Protein AF-A0A4Z0Z393-F1 (afdb_monomer)

Foldseek 3Di:
DDDDDDDDDDDDDPPQLAFKALFWKAADPDIDAGCAQWFTFQARFFDLDLLDLCLFAHDPVTHTDAHPHAAEHEAQGKMWRAMASGSPGWLLGGHHLQQFFKKWKWKFDDPFLRPPSRFFKRIATADMFGAALNHGNVNVCNVRSNTDITTHHQQADWFKMKMKIKRWGCSQLCDQSGIGIHIHIGIYTYPNHNVNDDDDMDGRSPQDDSPDCRRNDDPVPDHSPDDHDDTGDDHDDDPPPPPPDPPPDPDDDDDDDDDDDDDDDDDDDDDDDDDDDDYDYDDDDDDD

Structure (mmCIF, N/CA/C/O backbone):
data_AF-A0A4Z0Z393-F1
#
_entry.id   AF-A0A4Z0Z393-F1
#
loop_
_atom_site.group_PDB
_atom_site.id
_atom_site.type_symbol
_atom_site.label_atom_id
_atom_site.label_alt_id
_atom_site.label_comp_id
_atom_site.label_asym_id
_atom_site.label_entity_id
_atom_site.label_seq_id
_atom_site.pdbx_PDB_ins_code
_atom_site.Cartn_x
_atom_site.Cartn_y
_atom_site.Cartn_z
_atom_site.occupancy
_atom_site.B_iso_or_equiv
_atom_site.auth_seq_id
_atom_site.auth_comp_id
_atom_site.auth_asym_id
_atom_site.auth_atom_id
_atom_site.pdbx_PDB_model_num
ATOM 1 N N . MET A 1 1 ? 64.572 19.413 -10.192 1.00 38.94 1 MET A N 1
ATOM 2 C CA . MET A 1 1 ? 63.562 18.579 -10.883 1.00 38.94 1 MET A CA 1
ATOM 3 C C . MET A 1 1 ? 62.550 18.122 -9.834 1.00 38.94 1 MET A C 1
ATOM 5 O O . MET A 1 1 ? 62.920 17.360 -8.962 1.00 38.94 1 MET A O 1
ATOM 9 N N . LYS A 1 2 ? 61.474 18.901 -9.653 1.00 38.56 2 LYS A N 1
ATOM 10 C CA . LYS A 1 2 ? 60.059 18.522 -9.877 1.00 38.56 2 LYS A CA 1
ATOM 11 C C . LYS A 1 2 ? 59.598 17.312 -9.043 1.00 38.56 2 LYS A C 1
ATOM 13 O O . LYS A 1 2 ? 59.673 16.180 -9.502 1.00 38.56 2 LYS A O 1
ATOM 18 N N . TYR A 1 3 ? 59.091 17.589 -7.840 1.00 47.31 3 TYR A N 1
ATOM 19 C CA . TYR A 1 3 ? 58.325 16.638 -7.034 1.00 47.31 3 TYR A CA 1
ATOM 20 C C . TYR A 1 3 ? 56.901 16.570 -7.593 1.00 47.31 3 TYR A C 1
ATOM 22 O O . TYR A 1 3 ? 56.211 17.586 -7.652 1.00 47.31 3 TYR A O 1
ATOM 30 N N . SER A 1 4 ? 56.494 15.392 -8.064 1.00 48.88 4 SER A N 1
ATOM 31 C CA . SER A 1 4 ? 55.142 15.152 -8.570 1.00 48.88 4 SER A CA 1
ATOM 32 C C . SER A 1 4 ? 54.183 14.977 -7.397 1.00 48.88 4 SER A C 1
ATOM 34 O O . SER A 1 4 ? 54.349 14.067 -6.588 1.00 48.88 4 SER A O 1
ATOM 36 N N . SER A 1 5 ? 53.188 15.855 -7.302 1.00 53.75 5 SER A N 1
ATOM 37 C CA . SER A 1 5 ? 52.076 15.733 -6.362 1.00 53.75 5 SER A CA 1
ATOM 38 C C . SER A 1 5 ? 51.159 14.590 -6.798 1.00 53.75 5 SER A C 1
ATOM 40 O O . SER A 1 5 ? 50.618 14.608 -7.902 1.00 53.75 5 SER A O 1
ATOM 42 N N . VAL A 1 6 ? 50.983 13.593 -5.932 1.00 53.81 6 VAL A N 1
ATOM 43 C CA . VAL A 1 6 ? 49.986 12.533 -6.116 1.00 53.81 6 VAL A CA 1
ATOM 44 C C . VAL A 1 6 ? 48.619 13.115 -5.756 1.00 53.81 6 VAL A C 1
ATOM 46 O O . VAL A 1 6 ? 48.382 13.484 -4.609 1.00 53.81 6 VAL A O 1
ATOM 49 N N . VAL A 1 7 ? 47.734 13.237 -6.744 1.00 53.41 7 VAL A N 1
ATOM 50 C CA . VAL A 1 7 ? 46.329 13.610 -6.540 1.00 53.41 7 VAL A CA 1
ATOM 51 C C . VAL A 1 7 ? 45.549 12.335 -6.226 1.00 53.41 7 VAL A C 1
ATOM 53 O O . VAL A 1 7 ? 45.369 11.484 -7.094 1.00 53.41 7 VAL A O 1
ATOM 56 N N . SER A 1 8 ? 45.094 12.192 -4.982 1.00 52.66 8 SER A N 1
ATOM 57 C CA . SER A 1 8 ? 44.169 11.129 -4.581 1.00 52.66 8 SER A CA 1
ATOM 58 C C . SER A 1 8 ? 42.761 11.465 -5.075 1.00 52.66 8 SER A C 1
ATOM 60 O O . SER A 1 8 ? 42.138 12.407 -4.589 1.00 52.66 8 SER A O 1
ATOM 62 N N . VAL A 1 9 ? 42.251 10.701 -6.041 1.00 53.53 9 VAL A N 1
ATOM 63 C CA . VAL A 1 9 ? 40.850 10.773 -6.475 1.00 53.53 9 VAL A CA 1
ATOM 64 C C . VAL A 1 9 ? 40.003 10.004 -5.461 1.00 53.53 9 VAL A C 1
ATOM 66 O O . VAL A 1 9 ? 40.080 8.781 -5.383 1.00 53.53 9 VAL A O 1
ATOM 69 N N . ALA A 1 10 ? 39.212 10.715 -4.659 1.00 55.44 10 ALA A N 1
ATOM 70 C CA . ALA A 1 10 ? 38.201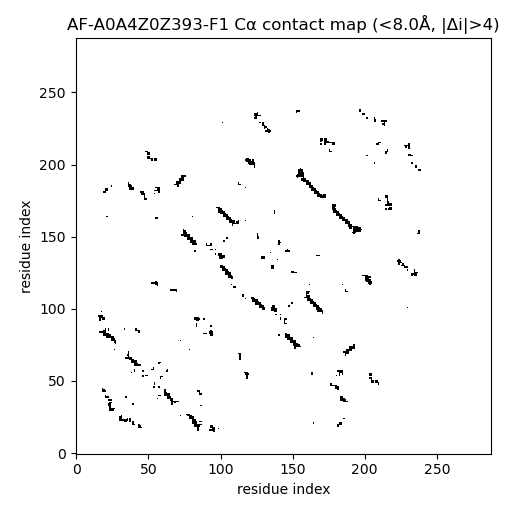 10.097 -3.811 1.00 55.44 10 ALA A CA 1
ATOM 71 C C . ALA A 1 10 ? 37.020 9.648 -4.688 1.00 55.44 10 ALA A C 1
ATOM 73 O O . ALA A 1 10 ? 36.346 10.478 -5.297 1.00 55.44 10 ALA A O 1
ATOM 74 N N . ALA A 1 11 ? 36.775 8.340 -4.770 1.00 55.62 11 ALA A N 1
ATOM 75 C CA . ALA A 1 11 ? 35.567 7.807 -5.387 1.00 55.62 11 ALA A CA 1
ATOM 76 C C . ALA A 1 11 ? 34.372 8.102 -4.466 1.00 55.62 11 ALA A C 1
ATOM 78 O O . ALA A 1 11 ? 34.272 7.549 -3.371 1.00 55.62 11 ALA A O 1
ATOM 79 N N . ALA A 1 12 ? 33.479 8.994 -4.892 1.00 51.94 12 ALA A N 1
ATOM 80 C CA . ALA A 1 12 ? 32.206 9.205 -4.219 1.00 51.94 12 ALA A CA 1
ATOM 81 C C . ALA A 1 12 ? 31.320 7.974 -4.460 1.00 51.94 12 ALA A C 1
ATOM 83 O O . ALA A 1 12 ? 30.871 7.735 -5.579 1.00 51.94 12 ALA A O 1
ATOM 84 N N . ILE A 1 13 ? 31.091 7.176 -3.417 1.00 49.28 13 ILE A N 1
ATOM 85 C CA . ILE A 1 13 ? 30.109 6.091 -3.447 1.00 49.28 13 ILE A CA 1
ATOM 86 C C . ILE A 1 13 ? 28.731 6.756 -3.412 1.00 49.28 13 ILE A C 1
ATOM 88 O O . ILE A 1 13 ? 28.281 7.217 -2.365 1.00 49.28 13 ILE A O 1
ATOM 92 N N . SER A 1 14 ? 28.077 6.867 -4.565 1.00 49.75 14 SER A N 1
ATOM 93 C CA . SER A 1 14 ? 26.671 7.255 -4.624 1.00 49.75 14 SER A CA 1
ATOM 94 C C . SER A 1 14 ? 25.840 6.102 -4.063 1.00 49.75 14 SER A C 1
ATOM 96 O O . SER A 1 14 ? 25.803 5.027 -4.655 1.00 49.75 14 SER A O 1
ATOM 98 N N . ALA A 1 15 ? 25.194 6.304 -2.914 1.00 53.38 15 ALA A N 1
ATOM 99 C CA . ALA A 1 15 ? 24.152 5.398 -2.450 1.00 53.38 15 ALA A CA 1
ATOM 100 C C . ALA A 1 15 ? 22.966 5.530 -3.417 1.00 53.38 15 ALA A C 1
ATOM 102 O O . ALA A 1 15 ? 22.248 6.529 -3.397 1.00 53.38 15 ALA A O 1
ATOM 103 N N . THR A 1 16 ? 22.818 4.583 -4.342 1.00 57.34 16 THR A N 1
ATOM 104 C CA . THR A 1 16 ? 21.660 4.535 -5.237 1.00 57.34 16 THR A CA 1
ATOM 105 C C . THR A 1 16 ? 20.463 4.025 -4.447 1.00 57.34 16 THR A C 1
ATOM 107 O O . THR A 1 16 ? 20.441 2.868 -4.027 1.00 57.34 16 THR A O 1
ATOM 110 N N . SER A 1 17 ? 19.490 4.907 -4.252 1.00 66.38 17 SER A N 1
ATOM 111 C CA . SER A 1 17 ? 18.210 4.649 -3.602 1.00 66.38 17 SER A CA 1
ATOM 112 C C . SER A 1 17 ? 17.326 3.762 -4.467 1.00 66.38 17 SER A C 1
ATOM 114 O O . SER A 1 17 ? 16.462 4.256 -5.172 1.00 66.38 17 SER A O 1
ATOM 116 N N . ALA A 1 18 ? 17.606 2.461 -4.514 1.00 81.62 18 ALA A N 1
ATOM 117 C CA . ALA A 1 18 ? 16.913 1.558 -5.430 1.00 81.62 18 ALA A CA 1
ATOM 118 C C . ALA A 1 18 ? 15.481 1.234 -4.965 1.00 81.62 18 ALA A C 1
ATOM 120 O O . ALA A 1 18 ? 14.543 1.327 -5.749 1.00 81.62 18 ALA A O 1
ATOM 121 N N . HIS A 1 19 ? 15.314 0.909 -3.684 1.00 96.31 19 HIS A N 1
ATOM 122 C CA . HIS A 1 19 ? 14.124 0.250 -3.145 1.00 96.31 19 HIS A CA 1
ATOM 123 C C . HIS A 1 19 ? 13.381 1.142 -2.133 1.00 96.31 19 HIS A C 1
ATOM 125 O O . HIS A 1 19 ? 13.765 2.295 -1.947 1.00 96.31 19 HIS A O 1
ATOM 131 N N . THR A 1 20 ? 12.285 0.672 -1.525 1.00 98.75 20 THR A N 1
ATOM 132 C CA . THR A 1 20 ? 11.381 1.538 -0.745 1.00 98.75 20 THR A CA 1
ATOM 133 C C . THR A 1 20 ? 10.644 0.812 0.383 1.00 98.75 20 THR A C 1
ATOM 135 O O . THR A 1 20 ? 10.439 -0.398 0.332 1.00 98.75 20 THR A O 1
ATOM 138 N N . ILE A 1 21 ? 10.193 1.581 1.376 1.00 98.94 21 ILE A N 1
ATOM 139 C CA . ILE A 1 21 ? 9.380 1.168 2.523 1.00 98.94 21 ILE A CA 1
ATOM 140 C C . ILE A 1 21 ? 8.282 2.215 2.755 1.00 98.94 21 ILE A C 1
ATOM 142 O O . ILE A 1 21 ? 8.558 3.420 2.823 1.00 98.94 21 ILE A O 1
ATOM 146 N N . PHE A 1 22 ? 7.039 1.781 2.966 1.00 98.88 22 PHE A N 1
ATOM 147 C CA . PHE A 1 22 ? 5.990 2.620 3.549 1.00 98.88 22 PHE A CA 1
ATOM 148 C C . PHE A 1 22 ? 6.259 2.770 5.055 1.00 98.88 22 PHE A C 1
ATOM 150 O O . PHE A 1 22 ? 5.945 1.905 5.870 1.00 98.88 22 PHE A O 1
ATOM 157 N N . ALA A 1 23 ? 6.888 3.887 5.427 1.00 98.69 23 ALA A N 1
ATOM 158 C CA . ALA A 1 23 ? 7.511 4.065 6.739 1.00 98.69 23 ALA A CA 1
ATOM 159 C C . ALA A 1 23 ? 6.646 4.834 7.753 1.00 98.69 23 ALA A C 1
ATOM 161 O O . ALA A 1 23 ? 6.807 4.657 8.964 1.00 98.69 23 ALA A O 1
ATOM 162 N N . GLN A 1 24 ? 5.759 5.719 7.284 1.00 98.88 24 GLN A N 1
ATOM 163 C CA . GLN A 1 24 ? 4.937 6.597 8.131 1.00 98.88 24 GLN A CA 1
ATOM 164 C C . GLN A 1 24 ? 3.547 6.802 7.535 1.00 98.88 24 GLN A C 1
ATOM 166 O O . GLN A 1 24 ? 3.418 6.938 6.324 1.00 98.88 24 GLN A O 1
ATOM 171 N N . LEU A 1 25 ? 2.516 6.918 8.376 1.00 98.88 25 LEU A N 1
ATOM 172 C CA . LEU A 1 25 ? 1.156 7.248 7.943 1.00 98.88 25 LEU A CA 1
ATOM 173 C C . LEU A 1 25 ? 0.778 8.646 8.438 1.00 98.88 25 LEU A C 1
ATOM 175 O O . LEU A 1 25 ? 0.741 8.909 9.644 1.00 98.88 25 LEU A O 1
ATOM 179 N N . GLY A 1 26 ? 0.482 9.538 7.499 1.00 98.69 26 GLY A N 1
ATOM 180 C CA . GLY A 1 26 ? -0.122 10.835 7.767 1.00 98.69 26 GLY A CA 1
ATOM 181 C C . GLY A 1 26 ? -1.637 10.738 7.881 1.00 98.69 26 GLY A C 1
ATOM 182 O O . GLY A 1 26 ? -2.288 10.136 7.027 1.00 98.69 26 GLY A O 1
ATOM 183 N N . VAL A 1 27 ? -2.201 11.356 8.915 1.00 97.69 27 VAL A N 1
ATOM 184 C CA . VAL A 1 27 ? -3.647 11.481 9.118 1.00 97.69 27 VAL A CA 1
ATOM 185 C C . VAL A 1 27 ? -3.967 12.944 9.395 1.00 97.69 27 VAL A C 1
ATOM 187 O O . VAL A 1 27 ? -3.433 13.546 10.328 1.00 97.69 27 VAL A O 1
ATOM 190 N N . ASN A 1 28 ? -4.853 13.524 8.583 1.00 90.19 28 ASN A N 1
ATOM 191 C CA . ASN A 1 28 ? -5.104 14.966 8.575 1.00 90.19 28 ASN A CA 1
ATOM 192 C C . ASN A 1 28 ? -3.781 15.736 8.363 1.00 90.19 28 ASN A C 1
ATOM 194 O O . ASN A 1 28 ? -3.013 15.403 7.463 1.00 90.19 28 ASN A O 1
ATOM 198 N N . SER A 1 29 ? -3.501 16.739 9.195 1.00 89.81 29 SER A N 1
ATOM 199 C CA . SER A 1 29 ? -2.275 17.546 9.132 1.00 89.81 29 SER A CA 1
ATOM 200 C C . SER A 1 29 ? -1.109 16.977 9.953 1.00 89.81 29 SER A C 1
ATOM 202 O O . SER A 1 29 ? -0.105 17.665 10.124 1.00 89.81 29 SER A O 1
ATOM 204 N N . VAL A 1 30 ? -1.233 15.761 10.502 1.00 95.38 30 VAL A N 1
ATOM 205 C CA . VAL A 1 30 ? -0.225 15.159 11.389 1.00 95.38 30 VAL A CA 1
ATOM 206 C C . VAL A 1 30 ? 0.362 13.906 10.749 1.00 95.38 30 VAL A C 1
ATOM 208 O O . VAL A 1 30 ? -0.359 12.970 10.408 1.00 95.38 30 VAL A O 1
ATOM 211 N N . THR A 1 31 ? 1.688 13.863 10.635 1.00 98.12 31 THR A N 1
ATOM 212 C CA . THR A 1 31 ? 2.428 12.659 10.239 1.00 98.12 31 THR A CA 1
ATOM 213 C C . THR A 1 31 ? 2.910 11.927 11.482 1.00 98.12 31 THR A C 1
ATOM 215 O O . THR A 1 31 ? 3.651 12.493 12.285 1.00 98.12 31 THR A O 1
ATOM 218 N N . ASN A 1 32 ? 2.497 10.668 11.648 1.00 98.56 32 ASN A N 1
ATOM 219 C CA . ASN A 1 32 ? 2.956 9.835 12.759 1.00 98.56 32 ASN A CA 1
ATOM 220 C C . ASN A 1 32 ? 4.463 9.528 12.642 1.00 98.56 32 ASN A C 1
ATOM 222 O O . ASN A 1 32 ? 4.986 9.526 11.524 1.00 98.56 32 ASN A O 1
ATOM 226 N N . PRO A 1 33 ? 5.175 9.246 13.753 1.00 98.62 33 PRO A N 1
ATOM 227 C CA . PRO A 1 33 ? 6.583 8.845 13.710 1.00 98.62 33 PRO A CA 1
ATOM 228 C C . PRO A 1 33 ? 6.831 7.599 12.846 1.00 98.62 33 PRO A C 1
ATOM 230 O O . PRO A 1 33 ? 5.917 6.808 12.607 1.00 98.62 33 PRO A O 1
ATOM 233 N N . VAL A 1 34 ? 8.078 7.402 12.408 1.00 98.81 34 VAL A N 1
ATOM 234 C CA . VAL A 1 34 ? 8.504 6.196 11.671 1.00 98.81 34 VAL A CA 1
ATOM 235 C C . VAL A 1 34 ? 8.101 4.932 12.430 1.00 98.81 34 VAL A C 1
ATOM 237 O O . VAL A 1 34 ? 8.292 4.845 13.644 1.00 98.81 34 VAL A O 1
ATOM 240 N N . SER A 1 35 ? 7.508 3.974 11.713 1.00 98.75 35 SER A N 1
ATOM 241 C CA . SER A 1 35 ? 7.030 2.680 12.232 1.00 98.75 35 SER A CA 1
ATOM 242 C C . SER A 1 35 ? 5.918 2.766 13.294 1.00 98.75 35 SER A C 1
ATOM 244 O O . SER A 1 35 ? 5.501 1.749 13.856 1.00 98.75 35 SER A O 1
ATOM 246 N N . HIS A 1 36 ? 5.389 3.959 13.584 1.00 98.75 36 HIS A N 1
ATOM 247 C CA . HIS A 1 36 ? 4.268 4.108 14.504 1.00 98.75 36 HIS A CA 1
ATOM 248 C C . HIS A 1 36 ? 3.005 3.534 13.861 1.00 98.75 36 HIS A C 1
ATOM 250 O O . HIS A 1 36 ? 2.505 4.086 12.889 1.00 98.75 36 HIS A O 1
ATOM 256 N N . GLY A 1 37 ? 2.499 2.421 14.395 1.00 98.62 37 GLY A N 1
ATOM 257 C CA . GLY A 1 37 ? 1.314 1.743 13.873 1.00 98.62 37 GLY A CA 1
ATOM 258 C C . GLY A 1 37 ? 1.517 1.090 12.506 1.00 98.62 37 GLY A C 1
ATOM 259 O O . GLY A 1 37 ? 0.527 0.753 11.871 1.00 98.62 37 GLY A O 1
ATOM 260 N N . ILE A 1 38 ? 2.758 0.906 12.041 1.00 98.88 38 ILE A N 1
ATOM 261 C CA . ILE A 1 38 ? 3.078 0.248 10.765 1.00 98.88 38 ILE A CA 1
ATOM 262 C C . ILE A 1 38 ? 4.070 -0.878 11.023 1.00 98.88 38 ILE A C 1
ATOM 264 O O . ILE A 1 38 ? 5.030 -0.708 11.774 1.00 98.88 38 ILE A O 1
ATOM 268 N N . ARG A 1 39 ? 3.841 -2.027 10.387 1.00 98.75 39 ARG A N 1
ATOM 269 C CA . ARG A 1 39 ? 4.716 -3.202 10.472 1.00 98.75 39 ARG A CA 1
ATOM 270 C C . ARG A 1 39 ? 5.821 -3.112 9.429 1.00 98.75 39 ARG A C 1
ATOM 272 O O . ARG A 1 39 ? 5.755 -3.756 8.388 1.00 98.75 39 ARG A O 1
ATOM 279 N N . THR A 1 40 ? 6.800 -2.259 9.690 1.00 98.75 40 THR A N 1
ATOM 280 C CA . THR A 1 40 ? 7.889 -1.984 8.752 1.00 98.75 40 THR A CA 1
ATOM 281 C C . THR A 1 40 ? 8.966 -3.073 8.785 1.00 98.75 40 THR A C 1
ATOM 283 O O . THR A 1 40 ? 9.295 -3.584 9.865 1.00 98.75 40 THR A O 1
ATOM 286 N N . PRO A 1 41 ? 9.551 -3.445 7.636 1.00 98.56 41 PRO A N 1
ATOM 287 C CA . PRO A 1 41 ? 10.794 -4.202 7.595 1.00 98.56 41 PRO A CA 1
ATOM 288 C C . PRO A 1 41 ? 11.999 -3.292 7.876 1.00 98.56 41 PRO A C 1
ATOM 290 O O . PRO A 1 41 ? 11.903 -2.066 7.815 1.00 98.56 41 PRO A O 1
ATOM 293 N N . THR A 1 42 ? 13.152 -3.887 8.183 1.00 95.69 42 THR A N 1
ATOM 294 C CA . THR A 1 42 ? 14.433 -3.153 8.246 1.00 95.69 42 THR A CA 1
ATOM 295 C C . THR A 1 42 ? 15.150 -3.105 6.900 1.00 95.69 42 THR A C 1
ATOM 297 O O . THR A 1 42 ? 15.889 -2.159 6.641 1.00 95.69 42 THR A O 1
ATOM 300 N N . TYR A 1 43 ? 14.939 -4.119 6.061 1.00 97.56 43 TYR A N 1
ATOM 301 C CA . TYR A 1 43 ? 15.437 -4.189 4.694 1.00 97.56 43 TYR A CA 1
ATOM 302 C C . TYR A 1 43 ? 14.322 -3.803 3.722 1.00 97.56 43 TYR A C 1
ATOM 304 O O . TYR A 1 43 ? 13.188 -4.253 3.871 1.00 97.56 43 TYR A O 1
ATOM 312 N N . ASP A 1 44 ? 14.655 -2.978 2.739 1.00 97.75 44 ASP A N 1
ATOM 313 C CA . ASP A 1 44 ? 13.741 -2.366 1.774 1.00 97.75 44 ASP A CA 1
ATOM 314 C C . ASP A 1 44 ? 13.507 -3.224 0.521 1.00 97.75 44 ASP A C 1
ATOM 316 O O . ASP A 1 44 ? 12.845 -2.784 -0.411 1.00 97.75 44 ASP A O 1
ATOM 320 N N . GLY A 1 45 ? 14.025 -4.456 0.480 1.00 97.88 45 GLY A N 1
ATOM 321 C CA . GLY A 1 45 ? 13.873 -5.359 -0.660 1.00 97.88 45 GLY A CA 1
ATOM 322 C C . GLY A 1 45 ? 12.420 -5.777 -0.947 1.00 97.88 45 GLY A C 1
ATOM 323 O O . GLY A 1 45 ? 11.563 -5.760 -0.060 1.00 97.88 45 GLY A O 1
ATOM 324 N N . PRO A 1 46 ? 12.120 -6.221 -2.180 1.00 98.56 46 PRO A N 1
ATOM 325 C CA . PRO A 1 46 ? 10.758 -6.521 -2.593 1.00 98.56 46 PRO A CA 1
ATOM 326 C C . PRO A 1 46 ? 10.329 -7.938 -2.218 1.00 98.56 46 PRO A C 1
ATOM 328 O O . PRO A 1 46 ? 11.143 -8.848 -2.042 1.00 98.56 46 PRO A O 1
ATOM 331 N N . ILE A 1 47 ? 9.019 -8.159 -2.234 1.00 98.75 47 ILE A N 1
ATOM 332 C CA . ILE A 1 47 ? 8.438 -9.486 -2.428 1.00 98.75 47 ILE A CA 1
ATOM 333 C C . ILE A 1 47 ? 8.237 -9.701 -3.931 1.00 98.75 47 ILE A C 1
ATOM 335 O O . ILE A 1 47 ? 7.709 -8.837 -4.624 1.00 98.75 47 ILE A O 1
ATOM 339 N N . VAL A 1 48 ? 8.652 -10.860 -4.447 1.00 98.38 48 VAL A N 1
ATOM 340 C CA . VAL A 1 48 ? 8.496 -11.223 -5.874 1.00 98.38 48 VAL A CA 1
ATOM 341 C C . VAL A 1 48 ? 7.609 -12.449 -6.088 1.00 98.38 48 VAL A C 1
ATOM 343 O O . VAL A 1 48 ? 7.125 -12.683 -7.193 1.00 98.38 48 VAL A O 1
ATOM 346 N N . ASP A 1 49 ? 7.389 -13.248 -5.039 1.00 98.25 49 ASP A N 1
ATOM 347 C CA . ASP A 1 49 ? 6.527 -14.426 -5.095 1.00 98.25 49 ASP A CA 1
ATOM 348 C C . ASP A 1 49 ? 5.111 -14.082 -4.629 1.00 98.25 49 ASP A C 1
ATOM 350 O O . ASP A 1 49 ? 4.832 -13.991 -3.431 1.00 98.25 49 ASP A O 1
ATOM 354 N N . VAL A 1 50 ? 4.202 -13.927 -5.590 1.00 98.56 50 VAL A N 1
ATOM 355 C CA . VAL A 1 50 ? 2.804 -13.555 -5.326 1.00 98.56 50 VAL A CA 1
ATOM 356 C C . VAL A 1 50 ? 1.975 -14.655 -4.651 1.00 98.56 50 VAL A C 1
ATOM 358 O O . VAL A 1 50 ? 0.831 -14.421 -4.263 1.00 98.56 50 VAL A O 1
ATOM 361 N N . THR A 1 51 ? 2.530 -15.859 -4.500 1.00 98.50 51 THR A N 1
ATOM 362 C CA . THR A 1 51 ? 1.876 -16.966 -3.785 1.00 98.50 51 THR A CA 1
ATOM 363 C C . THR A 1 51 ? 2.248 -17.016 -2.303 1.00 98.50 51 THR A C 1
ATOM 365 O O . THR A 1 51 ? 1.610 -17.734 -1.535 1.00 98.50 51 THR A O 1
ATOM 368 N N . SER A 1 52 ? 3.252 -16.240 -1.883 1.00 98.56 52 SER A N 1
ATOM 369 C CA . SER A 1 52 ? 3.724 -16.200 -0.499 1.00 98.56 52 SER A CA 1
ATOM 370 C C . SER A 1 52 ? 2.757 -15.463 0.429 1.00 98.56 52 SER A C 1
ATOM 372 O O . SER A 1 52 ? 2.176 -14.439 0.067 1.00 98.56 52 SER A O 1
ATOM 374 N N . ASN A 1 53 ? 2.675 -15.907 1.686 1.00 98.75 53 ASN A N 1
ATOM 375 C CA . ASN A 1 53 ? 1.995 -15.159 2.747 1.00 98.75 53 ASN A CA 1
ATOM 376 C C . ASN A 1 53 ? 2.616 -13.773 2.986 1.00 98.75 53 ASN A C 1
ATOM 378 O O . ASN A 1 53 ? 1.900 -12.859 3.396 1.00 98.75 53 ASN A O 1
ATOM 382 N N . SER A 1 54 ? 3.903 -13.588 2.668 1.00 98.75 54 SER A N 1
ATOM 383 C CA . SER A 1 54 ? 4.577 -12.284 2.749 1.00 98.75 54 SER A CA 1
ATOM 384 C C . SER A 1 54 ? 3.965 -11.238 1.811 1.00 98.75 54 SER A C 1
ATOM 386 O O . SER A 1 54 ? 4.156 -10.048 2.031 1.00 98.75 54 SER A O 1
ATOM 388 N N . LEU A 1 55 ? 3.179 -11.640 0.801 1.00 98.88 55 LEU A N 1
ATOM 389 C CA . LEU A 1 55 ? 2.469 -10.698 -0.069 1.00 98.88 55 LEU A CA 1
ATOM 390 C C . LEU A 1 55 ? 1.445 -9.839 0.699 1.00 98.88 55 LEU A C 1
ATOM 392 O O . LEU A 1 55 ? 1.103 -8.736 0.263 1.00 98.88 55 LEU A O 1
ATOM 396 N N . ALA A 1 56 ? 0.927 -10.335 1.828 1.00 98.88 56 ALA A N 1
ATOM 397 C CA . ALA A 1 56 ? -0.104 -9.641 2.588 1.00 98.88 56 ALA A CA 1
ATOM 398 C C . ALA A 1 56 ? 0.420 -8.358 3.242 1.00 98.88 56 ALA A C 1
ATOM 400 O O . ALA A 1 56 ? -0.122 -7.288 2.983 1.00 98.88 56 ALA A O 1
ATOM 401 N N . CYS A 1 57 ? 1.466 -8.454 4.061 1.00 98.75 57 CYS A N 1
ATOM 402 C CA . CYS A 1 57 ? 1.944 -7.351 4.898 1.00 98.75 57 CYS A CA 1
ATOM 403 C C . CYS A 1 57 ? 3.477 -7.306 4.991 1.00 98.75 57 CYS A C 1
ATOM 405 O O . CYS A 1 57 ? 4.004 -6.961 6.047 1.00 98.75 57 CYS A O 1
ATOM 407 N N . ASN A 1 58 ? 4.175 -7.686 3.916 1.00 98.75 58 ASN A N 1
ATOM 408 C CA . ASN A 1 58 ? 5.595 -8.033 3.938 1.00 98.75 58 ASN A CA 1
ATOM 409 C C . ASN A 1 58 ? 5.874 -9.245 4.851 1.00 98.75 58 ASN A C 1
ATOM 411 O O . ASN A 1 58 ? 4.966 -9.893 5.383 1.00 98.75 58 ASN A O 1
ATOM 415 N N . GLY A 1 59 ? 7.143 -9.607 4.985 1.00 97.69 59 GLY A N 1
ATOM 416 C CA . GLY A 1 59 ? 7.593 -10.758 5.755 1.00 97.69 59 GLY A CA 1
ATOM 417 C C . GLY A 1 59 ? 8.790 -11.404 5.080 1.00 97.69 59 GLY A C 1
ATOM 418 O O . GLY A 1 59 ? 9.412 -10.806 4.209 1.00 97.69 59 GLY A O 1
ATOM 419 N N . ALA A 1 60 ? 9.109 -12.648 5.449 1.00 96.38 60 ALA A N 1
ATOM 420 C CA . ALA A 1 60 ? 10.258 -13.362 4.891 1.00 96.38 60 ALA A CA 1
ATOM 421 C C . ALA A 1 60 ? 10.331 -13.226 3.345 1.00 96.38 60 ALA A C 1
ATOM 423 O O . ALA A 1 60 ? 9.318 -13.458 2.675 1.00 96.38 60 ALA A O 1
ATOM 424 N N . PRO A 1 61 ? 11.494 -12.852 2.779 1.00 97.12 61 PRO A N 1
ATOM 425 C CA . PRO A 1 61 ? 12.808 -12.776 3.426 1.00 97.12 61 PRO A CA 1
ATOM 426 C C . PRO A 1 61 ? 13.099 -11.468 4.185 1.00 97.12 61 PRO A C 1
ATOM 428 O O . PRO A 1 61 ? 14.192 -11.348 4.725 1.00 97.12 61 PRO A O 1
ATOM 431 N N . ASN A 1 62 ? 12.148 -10.534 4.267 1.00 97.31 62 ASN A N 1
ATOM 432 C CA . ASN A 1 62 ? 12.281 -9.223 4.909 1.00 97.31 62 ASN A CA 1
ATOM 433 C C . ASN A 1 62 ? 11.504 -9.209 6.245 1.00 97.31 62 ASN A C 1
ATOM 435 O O . ASN A 1 62 ? 10.299 -8.943 6.267 1.00 97.31 62 ASN A O 1
ATOM 439 N N . PRO A 1 63 ? 12.123 -9.541 7.392 1.00 97.31 63 PRO A N 1
ATOM 440 C CA . PRO A 1 63 ? 11.401 -9.590 8.658 1.00 97.31 63 PRO A CA 1
ATOM 441 C C . PRO A 1 63 ? 10.824 -8.218 9.016 1.00 97.31 63 PRO A C 1
ATOM 443 O O . PRO A 1 63 ? 11.539 -7.217 9.014 1.00 97.31 63 PRO A O 1
ATOM 446 N N . THR A 1 64 ? 9.538 -8.183 9.359 1.00 98.31 64 THR A N 1
ATOM 447 C CA . THR A 1 64 ? 8.847 -6.971 9.812 1.00 98.31 64 THR A CA 1
ATOM 448 C C . THR A 1 64 ? 8.911 -6.824 11.325 1.00 98.31 64 THR A C 1
ATOM 450 O O . THR A 1 64 ? 8.828 -7.815 12.055 1.00 98.31 64 THR A O 1
ATOM 453 N N . THR A 1 65 ? 8.946 -5.587 11.806 1.00 98.38 65 THR A N 1
ATOM 454 C CA . THR A 1 65 ? 8.867 -5.262 13.232 1.00 98.38 65 THR A CA 1
ATOM 455 C C . THR A 1 65 ? 7.401 -5.107 13.660 1.00 98.38 65 THR A C 1
ATOM 457 O O . THR A 1 65 ? 6.672 -4.328 13.042 1.00 98.38 65 THR A O 1
ATOM 460 N N . PRO A 1 66 ? 6.927 -5.813 14.705 1.00 97.88 66 PRO A N 1
ATOM 461 C CA . PRO A 1 66 ? 5.586 -5.602 15.249 1.00 97.88 66 PRO A CA 1
ATOM 462 C C . PRO A 1 66 ? 5.396 -4.183 15.805 1.00 97.88 66 PRO A C 1
ATOM 464 O O . PRO A 1 66 ? 6.331 -3.585 16.332 1.00 97.88 66 PRO A O 1
ATOM 467 N N . SER A 1 67 ? 4.162 -3.675 15.767 1.00 98.19 67 SER A N 1
ATOM 468 C CA . SER A 1 67 ? 3.788 -2.400 16.389 1.00 98.19 67 SER A CA 1
ATOM 469 C C . SER A 1 67 ? 2.621 -2.611 17.351 1.00 98.19 67 SER A C 1
ATOM 471 O O . SER A 1 67 ? 1.639 -3.268 17.010 1.00 98.19 67 SER A O 1
ATOM 473 N N . ASP A 1 68 ? 2.689 -2.037 18.551 1.00 98.19 68 ASP A N 1
ATOM 474 C CA . ASP A 1 68 ? 1.605 -2.087 19.544 1.00 98.19 68 ASP A CA 1
ATOM 475 C C . ASP A 1 68 ? 0.610 -0.918 19.400 1.00 98.19 68 ASP A C 1
ATOM 477 O O . ASP A 1 68 ? -0.321 -0.785 20.199 1.00 98.19 68 ASP A O 1
ATOM 481 N N . LYS A 1 69 ? 0.810 -0.056 18.395 1.00 98.75 69 LYS A N 1
ATOM 482 C CA . LYS A 1 69 ? 0.047 1.179 18.180 1.00 98.75 69 LYS A CA 1
ATOM 483 C C . LYS A 1 69 ? -1.057 0.993 17.149 1.00 98.75 69 LYS A C 1
ATOM 485 O O . LYS A 1 69 ? -0.905 0.247 16.188 1.00 98.75 69 LYS A O 1
ATOM 490 N N . ILE A 1 70 ? -2.155 1.713 17.335 1.00 98.81 70 ILE A N 1
ATOM 491 C CA . ILE A 1 70 ? -3.265 1.797 16.385 1.00 98.81 70 ILE A CA 1
ATOM 492 C C . ILE A 1 70 ? -3.469 3.277 16.071 1.00 98.81 70 ILE A C 1
ATOM 494 O O . ILE A 1 70 ? -3.476 4.101 16.984 1.00 98.81 70 ILE A O 1
ATOM 498 N N . ILE A 1 71 ? -3.600 3.609 14.789 1.00 98.81 71 ILE A N 1
ATOM 499 C CA . ILE A 1 71 ? -3.789 4.984 14.328 1.00 98.81 71 ILE A CA 1
ATOM 500 C C . ILE A 1 71 ? -5.283 5.250 14.134 1.00 98.81 71 ILE A C 1
ATOM 502 O O . ILE A 1 71 ? -5.960 4.545 13.387 1.00 98.81 71 ILE A O 1
ATOM 506 N N . GLU A 1 72 ? -5.794 6.296 14.773 1.00 98.62 72 GLU A N 1
ATOM 507 C CA . GLU A 1 72 ? -7.188 6.717 14.629 1.00 98.62 72 GLU A CA 1
ATOM 508 C C . GLU A 1 72 ? -7.416 7.427 13.292 1.00 98.62 72 GLU A C 1
ATOM 510 O O . GLU A 1 72 ? -6.727 8.394 12.958 1.00 98.62 72 GLU A O 1
ATOM 515 N N . VAL A 1 73 ? -8.412 6.974 12.532 1.00 98.69 73 VAL A N 1
ATOM 516 C CA . VAL A 1 73 ? -8.741 7.498 11.204 1.00 98.69 73 VAL A CA 1
ATOM 517 C C . VAL A 1 73 ? -10.244 7.744 11.101 1.00 98.69 73 VAL A C 1
ATOM 519 O O . VAL A 1 73 ? -11.063 6.958 11.578 1.00 98.69 73 VAL A O 1
ATOM 522 N N . LYS A 1 74 ? -10.635 8.859 10.482 1.00 98.44 74 LYS A N 1
ATOM 523 C CA . LYS A 1 74 ? -12.046 9.153 10.215 1.00 98.44 74 LYS A CA 1
ATOM 524 C C . LYS A 1 74 ? -12.452 8.566 8.872 1.00 98.44 74 LYS A C 1
ATOM 526 O O . LYS A 1 74 ? -11.764 8.767 7.875 1.00 98.44 74 LYS A O 1
ATOM 531 N N . ALA A 1 75 ? -13.574 7.856 8.836 1.00 98.31 75 ALA A N 1
ATOM 532 C CA . ALA A 1 75 ? -14.162 7.435 7.573 1.00 98.31 75 ALA A CA 1
ATOM 533 C C . ALA A 1 75 ? -14.422 8.675 6.696 1.00 98.31 75 ALA A C 1
ATOM 535 O O . ALA A 1 75 ? -14.774 9.744 7.197 1.00 98.31 75 ALA A O 1
ATOM 536 N N . GLY A 1 76 ? -14.177 8.569 5.392 1.00 97.62 76 GLY A N 1
ATOM 537 C CA . GLY A 1 76 ? -14.258 9.708 4.481 1.00 97.62 76 GLY A CA 1
ATOM 538 C C . GLY A 1 76 ? -13.059 10.663 4.525 1.00 97.62 76 GLY A C 1
ATOM 539 O O . GLY A 1 76 ? -13.010 11.573 3.698 1.00 97.62 76 GLY A O 1
ATOM 540 N N . SER A 1 77 ? -12.074 10.499 5.412 1.00 98.19 77 SER A N 1
ATOM 541 C CA . SER A 1 77 ? -10.836 11.287 5.338 1.00 98.19 77 SER A CA 1
ATOM 542 C C . SER A 1 77 ? -9.848 10.700 4.323 1.00 98.19 77 SER A C 1
ATOM 544 O O . SER A 1 77 ? -10.005 9.576 3.839 1.00 98.19 77 SER A O 1
ATOM 546 N N . THR A 1 78 ? -8.827 11.482 3.979 1.00 98.69 78 THR A N 1
ATOM 547 C CA . THR A 1 78 ? -7.667 11.004 3.220 1.00 98.69 78 THR A CA 1
ATOM 548 C C . THR A 1 78 ? -6.503 10.812 4.183 1.00 98.69 78 THR A C 1
ATOM 550 O O . THR A 1 78 ? -6.183 11.717 4.957 1.00 98.69 78 THR A O 1
ATOM 553 N N . VAL A 1 79 ? -5.873 9.643 4.125 1.00 98.88 79 VAL A N 1
ATOM 554 C CA . VAL A 1 79 ? -4.601 9.356 4.795 1.00 98.88 79 VAL A CA 1
ATOM 555 C C . VAL A 1 79 ? -3.470 9.371 3.772 1.00 98.88 79 VAL A C 1
ATOM 557 O O . VAL A 1 79 ? -3.698 9.150 2.585 1.00 98.88 79 VAL A O 1
ATOM 560 N N . ASN A 1 80 ? -2.250 9.632 4.225 1.00 98.81 80 ASN A N 1
ATOM 561 C CA . ASN A 1 80 ? -1.070 9.723 3.372 1.00 98.81 80 ASN A CA 1
ATOM 562 C C . ASN A 1 80 ? -0.074 8.635 3.771 1.00 98.81 80 ASN A C 1
ATOM 564 O O . ASN A 1 80 ? 0.587 8.768 4.801 1.00 98.81 80 ASN A O 1
ATOM 568 N N . ALA A 1 81 ? 0.038 7.568 2.982 1.00 98.94 81 ALA A N 1
ATOM 569 C CA . ALA A 1 81 ? 1.138 6.623 3.133 1.00 98.94 81 ALA A CA 1
ATOM 570 C C . ALA A 1 81 ? 2.432 7.305 2.666 1.00 98.94 81 ALA A C 1
ATOM 572 O O . ALA A 1 81 ? 2.498 7.821 1.551 1.00 98.94 81 ALA A O 1
ATOM 573 N N . ILE A 1 82 ? 3.429 7.381 3.545 1.00 98.88 82 ILE A N 1
ATOM 574 C CA . ILE A 1 82 ? 4.693 8.069 3.287 1.00 98.88 82 ILE A CA 1
ATOM 575 C C . ILE A 1 82 ? 5.773 7.030 3.012 1.00 98.88 82 ILE A C 1
ATOM 577 O O . ILE A 1 82 ? 6.183 6.286 3.907 1.00 98.88 82 ILE A O 1
ATOM 581 N N . TRP A 1 83 ? 6.231 7.015 1.767 1.00 98.88 83 TRP A N 1
ATOM 582 C CA . TRP A 1 83 ? 7.247 6.110 1.250 1.00 98.88 83 TRP A CA 1
ATOM 583 C C . TRP A 1 83 ? 8.641 6.722 1.355 1.00 98.88 83 TRP A C 1
ATOM 585 O O . TRP A 1 83 ? 8.832 7.917 1.097 1.00 98.88 83 TRP A O 1
ATOM 595 N N . ARG A 1 84 ? 9.617 5.910 1.746 1.00 98.75 84 ARG A N 1
ATOM 596 C CA . ARG A 1 84 ? 11.024 6.286 1.916 1.00 98.75 84 ARG A CA 1
ATOM 597 C C . ARG A 1 84 ? 11.909 5.149 1.452 1.00 98.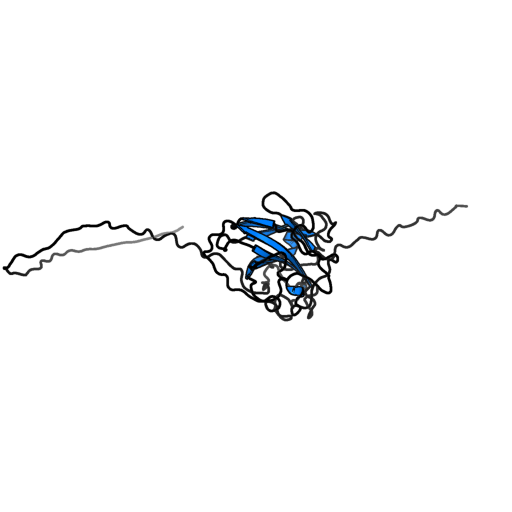75 84 ARG A C 1
ATOM 599 O O . ARG A 1 84 ? 11.508 4.001 1.573 1.00 98.75 84 ARG A O 1
ATOM 606 N N . HIS A 1 85 ? 13.111 5.464 0.989 1.00 98.44 85 HIS A N 1
ATOM 607 C CA . HIS A 1 85 ? 14.065 4.431 0.603 1.00 98.44 85 HIS A CA 1
ATOM 608 C C . HIS A 1 85 ? 14.406 3.522 1.786 1.00 98.44 85 HIS A C 1
ATOM 610 O O . HIS A 1 85 ? 14.222 2.314 1.731 1.00 98.44 85 HIS A O 1
ATOM 616 N N . THR A 1 86 ? 14.790 4.134 2.906 1.00 98.25 86 THR A N 1
ATOM 617 C CA . THR A 1 86 ? 15.031 3.449 4.178 1.00 98.25 86 THR A CA 1
ATOM 618 C C . THR A 1 86 ? 14.231 4.096 5.306 1.00 98.25 86 THR A C 1
ATOM 620 O O . THR A 1 86 ? 13.715 5.208 5.171 1.00 98.25 86 THR A O 1
ATOM 623 N N . LEU A 1 87 ? 14.192 3.454 6.478 1.00 98.19 87 LEU A N 1
ATOM 624 C CA . LEU A 1 87 ? 13.538 3.998 7.678 1.00 98.19 87 LEU A CA 1
ATOM 625 C C . LEU A 1 87 ? 14.127 5.334 8.170 1.00 98.19 87 LEU A C 1
ATOM 627 O O . LEU A 1 87 ? 13.498 6.017 8.976 1.00 98.19 87 LEU A O 1
ATOM 631 N N . THR A 1 88 ? 15.318 5.715 7.703 1.00 97.75 88 THR A N 1
ATOM 632 C CA . THR A 1 88 ? 15.996 6.971 8.067 1.00 97.75 88 THR A CA 1
ATOM 633 C C . THR A 1 88 ? 16.084 7.974 6.915 1.00 97.75 88 THR A C 1
ATOM 635 O O . THR A 1 88 ? 16.666 9.045 7.081 1.00 97.75 88 THR A O 1
ATOM 638 N N . SER A 1 89 ? 15.534 7.640 5.746 1.00 97.88 89 SER A N 1
ATOM 639 C CA . SER A 1 89 ? 15.607 8.478 4.549 1.00 97.88 89 SER A CA 1
ATOM 640 C C . SER A 1 89 ? 14.683 9.701 4.628 1.00 97.88 89 SER A C 1
ATOM 642 O O . SER A 1 89 ? 13.633 9.694 5.277 1.00 97.88 89 SER A O 1
ATOM 644 N N . GLY A 1 90 ? 15.086 10.779 3.950 1.00 96.94 90 GLY A N 1
ATOM 645 C CA . GLY A 1 90 ? 14.343 12.037 3.866 1.00 96.94 90 GLY A CA 1
ATOM 646 C C . GLY A 1 90 ? 13.307 12.067 2.738 1.00 96.94 90 GLY A C 1
ATOM 647 O O . GLY A 1 90 ? 13.164 11.133 1.959 1.00 96.94 90 GLY A O 1
ATOM 648 N N . SER A 1 91 ? 12.577 13.178 2.616 1.00 96.44 91 SER A N 1
ATOM 649 C CA . SER A 1 91 ? 11.561 13.381 1.566 1.00 96.44 91 SER A CA 1
ATOM 650 C C . SER A 1 91 ? 12.110 13.421 0.138 1.00 96.44 91 SER A C 1
ATOM 652 O O . SER A 1 91 ? 11.344 13.267 -0.807 1.00 96.44 91 SER A O 1
ATOM 654 N N . ASN A 1 92 ? 13.412 13.635 -0.024 1.00 95.31 92 ASN A N 1
ATOM 655 C CA . ASN A 1 92 ? 14.123 13.592 -1.297 1.00 95.31 92 ASN A CA 1
ATOM 656 C C . ASN A 1 92 ? 14.636 12.187 -1.659 1.00 95.31 92 ASN A C 1
ATOM 658 O O . ASN A 1 92 ? 15.297 12.042 -2.683 1.00 95.31 92 ASN A O 1
ATOM 662 N N . ASP A 1 93 ? 14.364 11.182 -0.824 1.00 97.38 93 ASP A N 1
ATOM 663 C CA . ASP A 1 93 ? 14.906 9.831 -0.940 1.00 97.38 93 ASP A CA 1
ATOM 664 C C . ASP A 1 93 ? 13.796 8.783 -0.720 1.00 97.38 93 ASP A C 1
ATOM 666 O O . ASP A 1 93 ? 13.523 8.335 0.399 1.00 97.38 93 ASP A O 1
ATOM 670 N N . VAL A 1 94 ? 13.085 8.463 -1.807 1.00 98.44 94 VAL A N 1
ATOM 671 C CA . VAL A 1 94 ? 11.829 7.689 -1.795 1.00 98.44 94 VAL A CA 1
ATOM 672 C C . VAL A 1 94 ? 12.002 6.297 -2.401 1.00 98.44 94 VAL A C 1
ATOM 674 O O . VAL A 1 94 ? 11.716 5.307 -1.733 1.00 98.44 94 VAL A O 1
ATOM 677 N N . MET A 1 95 ? 12.379 6.245 -3.679 1.00 98.38 95 MET A N 1
ATOM 678 C CA . MET A 1 95 ? 12.586 5.049 -4.499 1.00 98.38 95 MET A CA 1
ATOM 679 C C . MET A 1 95 ? 13.264 5.491 -5.806 1.00 98.38 95 MET A C 1
ATOM 681 O O . MET A 1 95 ? 13.069 6.638 -6.230 1.00 98.38 95 MET A O 1
ATOM 685 N N . ASP A 1 96 ? 14.007 4.608 -6.474 1.00 97.88 96 ASP A N 1
ATOM 686 C CA . ASP A 1 96 ? 14.686 4.952 -7.725 1.00 97.88 96 ASP A CA 1
ATOM 687 C C . ASP A 1 96 ? 13.656 5.295 -8.812 1.00 97.88 96 ASP A C 1
ATOM 689 O O . ASP A 1 96 ? 12.685 4.553 -8.995 1.00 97.88 96 ASP A O 1
ATOM 693 N N . PRO A 1 97 ? 13.846 6.377 -9.586 1.00 97.31 97 PRO A N 1
ATOM 694 C CA . PRO A 1 97 ? 12.929 6.748 -10.664 1.00 97.31 97 PRO A CA 1
ATOM 695 C C . PRO A 1 97 ? 12.695 5.662 -11.728 1.00 97.31 97 PRO A C 1
ATOM 697 O O . PRO A 1 97 ? 11.681 5.705 -12.426 1.00 97.31 97 PRO A O 1
ATOM 700 N N . SER A 1 98 ? 13.596 4.681 -11.859 1.00 97.25 98 SER A N 1
ATOM 701 C CA . SER A 1 98 ? 13.422 3.504 -12.722 1.00 97.25 98 SER A CA 1
ATOM 702 C C . SER A 1 98 ? 12.302 2.567 -12.265 1.00 97.25 98 SER A C 1
ATOM 704 O O . SER A 1 98 ? 11.806 1.782 -13.074 1.00 97.25 98 SER A O 1
ATOM 706 N N . HIS A 1 99 ? 11.866 2.636 -11.003 1.00 98.38 99 HIS A N 1
ATOM 707 C CA . HIS A 1 99 ? 10.829 1.778 -10.425 1.00 98.38 99 HIS A CA 1
ATOM 708 C C . HIS A 1 99 ? 9.420 2.235 -10.824 1.00 98.38 99 HIS A C 1
ATOM 710 O O . HIS A 1 99 ? 8.565 2.596 -10.014 1.00 98.38 99 HIS A O 1
ATOM 716 N N . LEU A 1 100 ? 9.183 2.213 -12.130 1.00 98.69 100 LEU A N 1
ATOM 717 C CA . LEU A 1 100 ? 7.919 2.552 -12.758 1.00 98.69 100 LEU A CA 1
ATOM 718 C C . LEU A 1 100 ? 6.882 1.450 -12.519 1.00 98.69 100 LEU A C 1
ATOM 720 O O . LEU A 1 100 ? 7.162 0.274 -12.753 1.00 98.69 100 LEU A O 1
ATOM 724 N N . GLY A 1 101 ? 5.683 1.834 -12.094 1.00 98.81 101 GLY A N 1
ATOM 725 C CA . GLY A 1 101 ? 4.550 0.929 -11.946 1.00 98.81 101 GLY A CA 1
ATOM 726 C C . GLY A 1 101 ? 3.392 1.545 -11.153 1.00 98.81 101 GLY A C 1
ATOM 727 O O . GLY A 1 101 ? 3.355 2.766 -10.950 1.00 98.81 101 GLY A O 1
ATOM 728 N N . PRO A 1 102 ? 2.385 0.747 -10.767 1.00 98.94 102 PRO A N 1
ATOM 729 C CA . PRO A 1 102 ? 1.220 1.254 -10.060 1.00 98.94 102 PRO A CA 1
ATOM 730 C C . PRO A 1 102 ? 1.478 1.495 -8.568 1.00 98.94 102 PRO A C 1
ATOM 732 O O . PRO A 1 102 ? 2.346 0.867 -7.955 1.00 98.94 102 PRO A O 1
ATOM 735 N N . THR A 1 103 ? 0.634 2.334 -7.968 1.00 98.94 103 THR A N 1
ATOM 736 C CA . THR A 1 103 ? 0.394 2.341 -6.518 1.00 98.94 103 THR A CA 1
ATOM 737 C C . THR A 1 103 ? -1.013 1.843 -6.216 1.00 98.94 103 THR A C 1
ATOM 739 O O . THR A 1 103 ? -1.942 2.072 -6.994 1.00 98.94 103 THR A O 1
ATOM 742 N N . ILE A 1 104 ? -1.172 1.105 -5.119 1.00 98.94 104 ILE A N 1
ATOM 743 C CA . ILE A 1 104 ? -2.418 0.414 -4.774 1.00 98.94 104 ILE A CA 1
ATOM 744 C C . ILE A 1 104 ? -2.609 0.458 -3.256 1.00 98.94 104 ILE A C 1
ATOM 746 O O . ILE A 1 104 ? -1.638 0.397 -2.504 1.00 98.94 104 ILE A O 1
ATOM 750 N N . ALA A 1 105 ? -3.851 0.532 -2.779 1.00 98.94 105 ALA A N 1
ATOM 751 C CA . ALA A 1 105 ? -4.151 0.356 -1.363 1.00 98.94 105 ALA A CA 1
ATOM 752 C C . ALA A 1 105 ? -5.373 -0.535 -1.125 1.00 98.94 105 ALA A C 1
ATOM 754 O O . ALA A 1 105 ? -6.371 -0.468 -1.849 1.00 98.94 105 ALA A O 1
ATOM 755 N N . TYR A 1 106 ? -5.303 -1.336 -0.063 1.00 99.00 106 TYR A N 1
ATOM 756 C CA . TYR A 1 106 ? -6.348 -2.258 0.370 1.00 99.00 106 TYR A CA 1
ATOM 757 C C . TYR A 1 106 ? -6.663 -2.080 1.853 1.00 99.00 106 TYR A C 1
ATOM 759 O O . TYR A 1 106 ? -5.792 -1.735 2.650 1.00 99.00 106 TYR A O 1
ATOM 767 N N . LEU A 1 107 ? -7.896 -2.405 2.231 1.00 98.94 107 LEU A N 1
ATOM 768 C CA . LEU A 1 107 ? -8.310 -2.542 3.624 1.00 98.94 107 LEU A CA 1
ATOM 769 C C . LEU A 1 107 ? -8.735 -3.980 3.923 1.00 98.94 107 LEU A C 1
ATOM 771 O O . LEU A 1 107 ? -9.301 -4.655 3.063 1.00 98.94 107 LEU A O 1
ATOM 775 N N . LYS A 1 108 ? -8.515 -4.416 5.166 1.00 98.88 108 LYS A N 1
ATOM 776 C CA . LYS A 1 108 ? -9.072 -5.648 5.747 1.00 98.88 108 LYS A CA 1
ATOM 777 C C . LYS A 1 108 ? -9.661 -5.334 7.114 1.00 98.88 108 LYS A C 1
ATOM 779 O O . LYS A 1 108 ? -8.936 -4.860 7.986 1.00 98.88 108 LYS A O 1
ATOM 784 N N . LYS A 1 109 ? -10.959 -5.588 7.318 1.00 98.69 109 LYS A N 1
ATOM 785 C CA . LYS A 1 109 ? -11.572 -5.490 8.655 1.00 98.69 109 LYS A CA 1
ATOM 786 C C . LYS A 1 109 ? -11.030 -6.622 9.520 1.00 98.69 109 LYS A C 1
ATOM 788 O O . LYS A 1 109 ? -11.031 -7.771 9.088 1.00 98.69 109 LYS A O 1
ATOM 793 N N . VAL A 1 110 ? -10.615 -6.302 10.741 1.00 98.81 110 VAL A N 1
ATOM 794 C CA . VAL A 1 110 ? -10.057 -7.278 11.686 1.00 98.81 110 VAL A CA 1
ATOM 795 C C . VAL A 1 110 ? -10.684 -7.124 13.070 1.00 98.81 110 VAL A C 1
ATOM 797 O O . VAL A 1 110 ? -11.318 -6.103 13.368 1.00 98.81 110 VAL A O 1
ATOM 800 N N . GLY A 1 111 ? -10.543 -8.161 13.898 1.00 98.56 111 GLY A N 1
ATOM 801 C CA . GLY A 1 111 ? -10.918 -8.109 15.314 1.00 98.56 111 GLY A CA 1
ATOM 802 C C . GLY A 1 111 ? -9.923 -7.283 16.131 1.00 98.56 111 GLY A C 1
ATOM 803 O O . GLY A 1 111 ? -10.330 -6.394 16.872 1.00 98.56 111 GLY A O 1
ATOM 804 N N . ASP A 1 112 ? -8.627 -7.533 15.932 1.00 98.62 112 ASP A N 1
ATOM 805 C CA . ASP A 1 112 ? -7.526 -6.787 16.546 1.00 98.62 112 ASP A CA 1
ATOM 806 C C . ASP A 1 112 ? -6.397 -6.571 15.525 1.00 98.62 112 ASP A C 1
ATOM 808 O O . ASP A 1 112 ? -5.741 -7.510 15.070 1.00 98.62 112 ASP A O 1
ATOM 812 N N . ALA A 1 113 ? -6.166 -5.311 15.158 1.00 98.81 113 ALA A N 1
ATOM 813 C CA . ALA A 1 113 ? -5.164 -4.899 14.184 1.00 98.81 113 ALA A CA 1
ATOM 814 C C . ALA A 1 113 ? -3.729 -5.036 14.694 1.00 98.81 113 ALA A C 1
ATOM 816 O O . ALA A 1 113 ? -2.809 -4.963 13.886 1.00 98.81 113 ALA A O 1
ATOM 817 N N . LYS A 1 114 ? -3.506 -5.272 15.990 1.00 98.50 114 LYS A N 1
ATOM 818 C CA . LYS A 1 114 ? -2.160 -5.543 16.520 1.00 98.50 114 LYS A CA 1
ATOM 819 C C . LYS A 1 114 ? -1.738 -6.998 16.332 1.00 98.50 114 LYS A C 1
ATOM 821 O O . LYS A 1 114 ? -0.545 -7.280 16.308 1.00 98.50 114 LYS A O 1
ATOM 826 N N . THR A 1 115 ? -2.698 -7.915 16.207 1.00 98.31 115 THR A N 1
ATOM 827 C CA . THR A 1 115 ? -2.439 -9.365 16.218 1.00 98.31 115 THR A CA 1
ATOM 828 C C . THR A 1 115 ? -2.832 -10.073 14.923 1.00 98.31 115 THR A C 1
ATOM 830 O O . THR A 1 115 ? -2.232 -11.097 14.601 1.00 98.31 115 THR A O 1
ATOM 833 N N . ASP A 1 116 ? -3.770 -9.537 14.132 1.00 98.56 116 ASP A N 1
ATOM 834 C CA . ASP A 1 116 ? -4.115 -10.123 12.830 1.00 98.56 116 ASP A CA 1
ATOM 835 C C . ASP A 1 116 ? -2.921 -10.050 11.869 1.00 98.56 116 ASP A C 1
ATOM 837 O O . ASP A 1 116 ? -2.429 -8.972 11.544 1.00 98.56 116 ASP A O 1
ATOM 841 N N . VAL A 1 117 ? -2.456 -11.199 11.391 1.00 97.44 117 VAL A N 1
ATOM 842 C CA . VAL A 1 117 ? -1.270 -11.353 10.529 1.00 97.44 117 VAL A CA 1
ATOM 843 C C . VAL A 1 117 ? -1.473 -10.887 9.082 1.00 97.44 117 VAL A C 1
ATOM 845 O O . VAL A 1 117 ? -0.517 -10.822 8.314 1.00 97.44 117 VAL A O 1
ATOM 848 N N . GLY A 1 118 ? -2.699 -10.549 8.688 1.00 98.38 118 GLY A N 1
ATOM 849 C CA . GLY A 1 118 ? -3.021 -10.000 7.375 1.00 98.38 118 GLY A CA 1
ATOM 850 C C . GLY A 1 118 ? -3.296 -11.046 6.299 1.00 98.38 118 GLY A C 1
ATOM 851 O O . GLY A 1 118 ? -4.279 -10.884 5.576 1.00 98.38 118 GLY A O 1
ATOM 852 N N . TYR A 1 119 ? -2.517 -12.130 6.206 1.00 98.19 119 TYR A N 1
ATOM 853 C CA . TYR A 1 119 ? -2.722 -13.126 5.146 1.00 98.19 119 TYR A CA 1
ATOM 854 C C . TYR A 1 119 ? -4.097 -13.819 5.224 1.00 98.19 119 TYR A C 1
ATOM 856 O O . TYR A 1 119 ? -4.706 -13.932 6.290 1.00 98.19 119 TYR A O 1
ATOM 864 N N . GLY A 1 120 ? -4.594 -14.272 4.073 1.00 98.69 120 GLY A N 1
ATOM 865 C CA . GLY A 1 120 ? -5.923 -14.861 3.907 1.00 98.69 120 GLY A CA 1
ATOM 866 C C . GLY A 1 120 ? -6.976 -13.865 3.413 1.00 98.69 120 GLY A C 1
ATOM 867 O O . GLY A 1 120 ? -6.649 -12.813 2.863 1.00 98.69 120 GLY A O 1
ATOM 868 N N . ALA A 1 121 ? -8.247 -14.241 3.566 1.00 98.50 121 ALA A N 1
ATOM 869 C CA . ALA A 1 121 ? -9.406 -13.498 3.070 1.00 98.50 121 ALA A CA 1
ATOM 870 C C . ALA A 1 121 ? -9.673 -12.193 3.843 1.00 98.50 121 ALA A C 1
ATOM 872 O O . ALA A 1 121 ? -9.197 -12.004 4.964 1.00 98.50 121 ALA A O 1
ATOM 873 N N . GLY A 1 122 ? -10.494 -11.317 3.257 1.00 98.56 122 GLY A N 1
ATOM 874 C CA . GLY A 1 122 ? -11.006 -10.103 3.906 1.00 98.56 122 GLY A CA 1
ATOM 875 C C . GLY A 1 122 ? -10.513 -8.789 3.297 1.00 98.56 122 GLY A C 1
ATOM 876 O O . GLY A 1 122 ? -10.948 -7.726 3.734 1.00 98.56 122 GLY A O 1
ATOM 877 N N . TRP A 1 123 ? -9.646 -8.845 2.283 1.00 98.94 123 TRP A N 1
ATOM 878 C CA . TRP A 1 123 ? -9.092 -7.660 1.633 1.00 98.94 123 TRP A CA 1
ATOM 879 C C . TRP A 1 123 ? -10.015 -7.103 0.555 1.00 98.94 123 TRP A C 1
ATOM 881 O O . TRP A 1 123 ? -10.549 -7.856 -0.255 1.00 98.94 123 TRP A O 1
ATOM 891 N N . PHE A 1 124 ? -10.141 -5.784 0.483 1.00 98.88 124 PHE A N 1
ATOM 892 C CA . PHE A 1 124 ? -10.798 -5.082 -0.618 1.00 98.88 124 PHE A CA 1
ATOM 893 C C . PHE A 1 124 ? -9.981 -3.851 -1.013 1.00 98.88 124 PHE A C 1
ATOM 895 O O . PHE A 1 124 ? -9.418 -3.164 -0.159 1.00 98.88 124 PHE A O 1
ATOM 902 N N . LYS A 1 125 ? -9.874 -3.600 -2.319 1.00 98.94 125 LYS A N 1
ATOM 903 C CA . LYS A 1 125 ? -9.089 -2.491 -2.870 1.00 98.94 125 LYS A CA 1
ATOM 904 C C . LYS A 1 125 ? -9.841 -1.179 -2.665 1.00 98.94 125 LYS A C 1
ATOM 906 O O . LYS A 1 125 ? -11.033 -1.129 -2.942 1.00 98.94 125 LYS A O 1
ATOM 911 N N . ILE A 1 126 ? -9.167 -0.126 -2.214 1.00 98.88 126 ILE A N 1
ATOM 912 C CA . ILE A 1 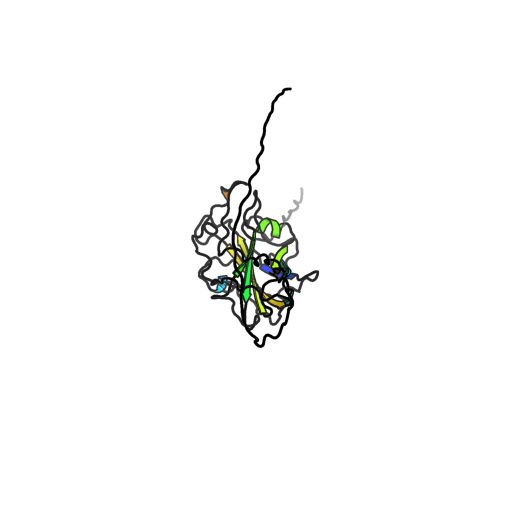126 ? -9.773 1.202 -1.992 1.00 98.88 126 ILE A CA 1
ATOM 913 C C . ILE A 1 126 ? -9.117 2.319 -2.802 1.00 98.88 126 ILE A C 1
ATOM 915 O O . ILE A 1 126 ? -9.683 3.401 -2.923 1.00 98.88 126 ILE A O 1
ATOM 919 N N . GLN A 1 127 ? -7.936 2.069 -3.362 1.00 98.88 127 GLN A N 1
ATOM 920 C CA . GLN A 1 127 ? -7.249 3.008 -4.235 1.00 98.88 127 GLN A CA 1
ATOM 921 C C . GLN A 1 127 ? -6.364 2.239 -5.214 1.00 98.88 127 GLN A C 1
ATOM 923 O O . GLN A 1 127 ? -5.794 1.204 -4.866 1.00 98.88 127 GLN A O 1
ATOM 928 N N . GLU A 1 128 ? -6.247 2.772 -6.426 1.00 98.81 128 GLU A N 1
ATOM 929 C CA . GLU A 1 128 ? -5.205 2.409 -7.378 1.00 98.81 128 GLU A CA 1
ATOM 930 C C . GLU A 1 128 ? -4.840 3.599 -8.271 1.00 98.81 128 GLU A C 1
ATOM 932 O O . GLU A 1 128 ? -5.667 4.476 -8.525 1.00 98.81 128 GLU A O 1
ATOM 937 N N . ASP A 1 129 ? -3.590 3.645 -8.721 1.00 98.81 129 ASP A N 1
ATOM 938 C CA . ASP A 1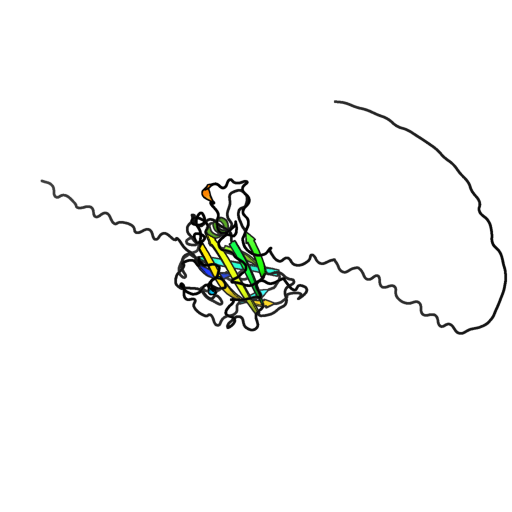 129 ? -3.106 4.576 -9.737 1.00 98.81 129 ASP A CA 1
ATOM 939 C C . ASP A 1 129 ? -2.070 3.858 -10.600 1.00 98.81 129 ASP A C 1
ATOM 941 O O . ASP A 1 129 ? -0.992 3.499 -10.128 1.00 98.81 129 ASP A O 1
ATOM 945 N N . GLY A 1 130 ? -2.439 3.587 -11.850 1.00 98.56 130 GLY A N 1
ATOM 946 C CA . GLY A 1 130 ? -1.641 2.820 -12.802 1.00 98.56 130 GLY A CA 1
ATOM 947 C C . GLY A 1 130 ? -0.821 3.705 -13.732 1.00 98.56 130 GLY A C 1
ATOM 948 O O . GLY A 1 130 ? -0.061 4.566 -13.294 1.00 98.56 130 GLY A O 1
ATOM 949 N N . TYR A 1 131 ? -0.973 3.470 -15.033 1.00 98.50 131 TYR A N 1
ATOM 950 C CA . TYR A 1 131 ? -0.334 4.250 -16.086 1.00 98.50 131 TYR A CA 1
ATOM 951 C C . TYR A 1 131 ? -1.357 5.164 -16.753 1.00 98.50 131 TYR A C 1
ATOM 953 O O . TYR A 1 131 ? -2.341 4.688 -17.315 1.00 98.50 131 TYR A O 1
ATOM 961 N N . ASN A 1 132 ? -1.118 6.470 -16.692 1.00 96.50 132 ASN A N 1
ATOM 962 C CA . ASN A 1 132 ? -2.013 7.483 -17.234 1.00 96.50 132 ASN A CA 1
ATOM 963 C C . ASN A 1 132 ? -1.200 8.499 -18.041 1.00 96.50 132 ASN A C 1
ATOM 965 O O . ASN A 1 132 ? -0.380 9.222 -17.475 1.00 96.50 132 ASN A O 1
ATOM 969 N N . ASN A 1 133 ? -1.430 8.564 -19.357 1.00 95.12 133 ASN A N 1
ATOM 970 C CA . ASN A 1 133 ? -0.805 9.531 -20.271 1.00 95.12 133 ASN A CA 1
ATOM 971 C C . ASN A 1 133 ? 0.727 9.629 -20.135 1.00 95.12 133 ASN A C 1
ATOM 973 O O . ASN A 1 133 ? 1.280 10.725 -20.068 1.00 95.12 133 ASN A O 1
ATOM 977 N N . GLY A 1 134 ? 1.429 8.495 -20.06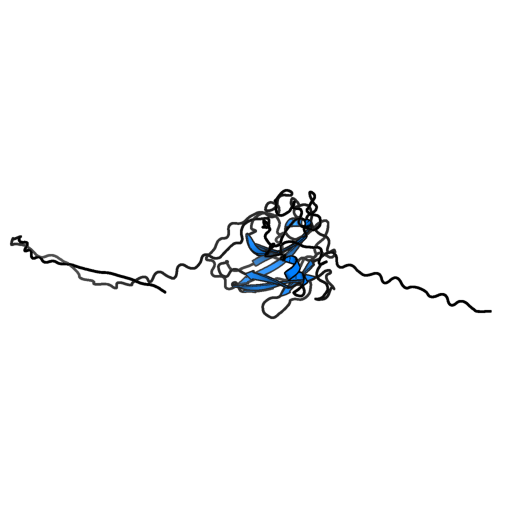7 1.00 95.81 134 GLY A N 1
ATOM 978 C CA . GLY A 1 134 ? 2.890 8.496 -19.917 1.00 95.81 134 GLY A CA 1
ATOM 979 C C . GLY A 1 134 ? 3.402 8.457 -18.479 1.00 95.81 134 GLY A C 1
ATOM 980 O O . GLY A 1 134 ? 4.597 8.253 -18.282 1.00 95.81 134 GLY A O 1
ATOM 981 N N . VAL A 1 135 ? 2.535 8.634 -17.479 1.00 98.12 135 VAL A N 1
ATOM 982 C CA . VAL A 1 135 ? 2.943 8.794 -16.079 1.00 98.12 135 VAL A CA 1
ATOM 983 C C . VAL A 1 135 ? 2.435 7.637 -15.229 1.00 98.12 135 VAL A C 1
ATOM 985 O O . VAL A 1 135 ? 1.240 7.339 -15.208 1.00 98.12 135 VAL A O 1
ATOM 988 N N . TRP A 1 136 ? 3.355 7.017 -14.494 1.00 98.81 136 TRP A N 1
ATOM 989 C CA . TRP A 1 136 ? 3.071 5.948 -13.544 1.00 98.81 136 TRP A CA 1
ATOM 990 C C . TRP A 1 136 ? 2.699 6.486 -12.161 1.00 98.81 136 TRP A C 1
ATOM 992 O O . TRP A 1 136 ? 3.197 7.534 -11.738 1.00 98.81 136 TRP A O 1
ATOM 1002 N N . GLY A 1 137 ? 1.867 5.740 -11.433 1.00 98.81 137 GLY A N 1
ATOM 1003 C CA . GLY A 1 137 ? 1.531 6.025 -10.038 1.00 98.81 137 GLY A CA 1
ATOM 1004 C C . GLY A 1 137 ? 2.773 6.175 -9.155 1.00 98.81 137 GLY A C 1
ATOM 1005 O O . GLY A 1 137 ? 2.886 7.162 -8.425 1.00 98.81 137 GLY A O 1
ATOM 1006 N N . THR A 1 138 ? 3.751 5.267 -9.268 1.00 98.88 138 THR A N 1
ATOM 1007 C CA . THR A 1 138 ? 5.002 5.361 -8.492 1.00 98.88 138 THR A CA 1
ATOM 1008 C C . THR A 1 138 ? 5.775 6.643 -8.790 1.00 98.88 138 THR A C 1
ATOM 1010 O O . THR A 1 138 ? 6.247 7.295 -7.862 1.00 98.88 138 THR A O 1
ATOM 1013 N N . SER A 1 139 ? 5.831 7.087 -10.052 1.00 98.62 139 SER A N 1
ATOM 1014 C CA . SER A 1 139 ? 6.476 8.355 -10.421 1.00 98.62 139 SER A CA 1
ATOM 1015 C C . SER A 1 139 ? 5.823 9.554 -9.737 1.00 98.62 139 SER A C 1
ATOM 1017 O O . SER A 1 139 ? 6.521 10.477 -9.323 1.00 98.62 139 SER A O 1
ATOM 1019 N N . LYS A 1 140 ? 4.494 9.553 -9.582 1.00 98.69 140 LYS A N 1
ATOM 1020 C CA . LYS A 1 140 ? 3.790 10.622 -8.858 1.00 98.69 140 LYS A CA 1
ATOM 1021 C C . LYS A 1 140 ? 4.156 10.619 -7.375 1.00 98.69 140 LYS A C 1
ATOM 1023 O O . LYS A 1 140 ? 4.372 11.691 -6.824 1.00 98.69 140 LYS A O 1
ATOM 1028 N N . VAL A 1 141 ? 4.274 9.447 -6.748 1.00 98.81 141 VAL A N 1
ATOM 1029 C CA . VAL A 1 141 ? 4.690 9.322 -5.339 1.00 98.81 141 VAL A CA 1
ATOM 1030 C C . VAL A 1 141 ? 6.138 9.779 -5.147 1.00 98.81 141 VAL A C 1
ATOM 1032 O O . VAL A 1 141 ? 6.397 10.603 -4.271 1.00 98.81 141 VAL A O 1
ATOM 1035 N N . ILE A 1 142 ? 7.063 9.321 -5.998 1.00 98.50 142 ILE A N 1
ATOM 1036 C CA . ILE A 1 142 ? 8.480 9.725 -5.981 1.00 98.50 142 ILE A CA 1
ATOM 1037 C C . ILE A 1 142 ? 8.603 11.249 -6.115 1.00 98.50 142 ILE A C 1
ATOM 1039 O O . ILE A 1 142 ? 9.246 11.897 -5.291 1.00 98.50 142 ILE A O 1
ATOM 1043 N N . ASN A 1 143 ? 7.916 11.837 -7.097 1.00 98.31 143 ASN A N 1
ATOM 1044 C CA . ASN A 1 143 ? 7.973 13.277 -7.362 1.00 98.31 143 ASN A CA 1
ATOM 1045 C C . ASN A 1 143 ? 7.184 14.126 -6.351 1.00 98.31 143 ASN A C 1
ATOM 1047 O O . ASN A 1 143 ? 7.347 15.344 -6.321 1.00 98.31 143 ASN A O 1
ATOM 1051 N N . ASN A 1 144 ? 6.347 13.507 -5.515 1.00 98.25 144 ASN A N 1
ATOM 1052 C CA . ASN A 1 144 ? 5.564 14.165 -4.469 1.00 98.25 144 ASN A CA 1
ATOM 1053 C C . ASN A 1 144 ? 6.086 13.818 -3.067 1.00 98.25 144 ASN A C 1
ATOM 1055 O O . ASN A 1 144 ? 5.312 13.544 -2.148 1.00 98.25 144 ASN A O 1
ATOM 1059 N N . ALA A 1 145 ? 7.412 13.791 -2.899 1.00 98.19 145 ALA A N 1
ATOM 1060 C CA . ALA A 1 145 ? 8.063 13.593 -1.602 1.00 98.19 145 ALA A CA 1
ATOM 1061 C C . ALA A 1 145 ? 7.637 12.302 -0.864 1.00 98.19 145 ALA A C 1
ATOM 1063 O O . ALA A 1 145 ? 7.589 12.260 0.373 1.00 98.19 145 ALA A O 1
ATOM 1064 N N . GLY A 1 146 ? 7.297 11.251 -1.613 1.00 98.56 146 GLY A N 1
ATOM 1065 C CA . GLY A 1 146 ? 6.873 9.953 -1.091 1.00 98.56 146 GLY A CA 1
ATOM 1066 C C . GLY A 1 146 ? 5.421 9.901 -0.623 1.00 98.56 146 GLY A C 1
ATOM 1067 O O . GLY A 1 146 ? 5.039 8.934 0.027 1.00 98.56 146 GLY A O 1
ATOM 1068 N N . ILE A 1 147 ? 4.606 10.919 -0.909 1.00 98.69 147 ILE A N 1
ATOM 1069 C CA . ILE A 1 147 ? 3.216 10.985 -0.448 1.00 98.69 147 ILE A CA 1
ATOM 1070 C C . ILE A 1 147 ? 2.300 10.198 -1.392 1.00 98.69 147 ILE A C 1
ATOM 1072 O O . ILE A 1 147 ? 2.047 10.602 -2.529 1.00 98.69 147 ILE A O 1
ATOM 1076 N N . HIS A 1 148 ? 1.733 9.112 -0.872 1.00 98.81 148 HIS A N 1
ATOM 1077 C CA . HIS A 1 148 ? 0.684 8.305 -1.491 1.00 98.81 148 HIS A CA 1
ATOM 1078 C C . HIS A 1 148 ? -0.649 8.554 -0.773 1.00 98.81 148 HIS A C 1
ATOM 1080 O O . HIS A 1 148 ? -0.905 8.034 0.313 1.00 98.81 148 HIS A O 1
ATOM 1086 N N . ALA A 1 149 ? -1.495 9.392 -1.373 1.00 98.62 149 ALA A N 1
ATOM 1087 C CA . ALA A 1 149 ? -2.790 9.772 -0.812 1.00 98.62 149 ALA A CA 1
ATOM 1088 C C . ALA A 1 149 ? -3.849 8.676 -1.030 1.00 98.62 149 ALA A C 1
ATOM 1090 O O . ALA A 1 149 ? -4.079 8.230 -2.155 1.00 98.62 149 ALA A O 1
ATOM 1091 N N . ILE A 1 150 ? -4.523 8.269 0.046 1.00 98.88 150 ILE A N 1
ATOM 1092 C CA . ILE A 1 150 ? -5.484 7.162 0.072 1.00 98.88 150 ILE A CA 1
ATOM 1093 C C . ILE A 1 150 ? -6.769 7.636 0.758 1.00 98.88 150 ILE A C 1
ATOM 1095 O O . ILE A 1 150 ? -6.769 8.004 1.934 1.00 98.88 150 ILE A O 1
ATOM 1099 N N . LYS A 1 151 ? -7.887 7.627 0.027 1.00 98.62 151 LYS A N 1
ATOM 1100 C CA . LYS A 1 151 ? -9.208 7.978 0.564 1.00 98.62 151 LYS A CA 1
ATOM 1101 C C . LYS A 1 151 ? -9.796 6.789 1.322 1.00 98.62 151 LYS A C 1
ATOM 1103 O O . LYS A 1 151 ? -9.974 5.719 0.747 1.00 98.62 151 LYS A O 1
ATOM 1108 N N . ILE A 1 152 ? -10.162 6.993 2.584 1.00 98.62 152 ILE A N 1
ATOM 1109 C CA . ILE A 1 152 ? -10.913 6.001 3.355 1.00 98.62 152 ILE A CA 1
ATOM 1110 C C . ILE A 1 152 ? -12.399 6.127 3.000 1.00 98.62 152 ILE A C 1
ATOM 1112 O O . ILE A 1 152 ? -12.949 7.222 3.146 1.00 98.62 152 ILE A O 1
ATOM 1116 N N . PRO A 1 153 ? -13.075 5.059 2.538 1.00 98.31 153 PRO A N 1
ATOM 1117 C CA . PRO A 1 153 ? -14.494 5.143 2.208 1.00 98.31 153 PRO A CA 1
ATOM 1118 C C . PRO A 1 153 ? -15.350 5.464 3.448 1.00 98.31 153 PRO A C 1
ATOM 1120 O O . PRO A 1 153 ? -15.131 4.921 4.530 1.00 98.31 153 PRO A O 1
ATOM 1123 N N . ASP A 1 154 ? -16.328 6.355 3.296 1.00 97.50 154 ASP A N 1
ATOM 1124 C CA . ASP A 1 154 ? -17.216 6.836 4.371 1.00 97.50 154 ASP A CA 1
ATOM 1125 C C . ASP A 1 154 ? -18.359 5.860 4.711 1.00 97.50 154 ASP A C 1
ATOM 1127 O O . ASP A 1 154 ? -18.992 5.941 5.765 1.00 97.50 154 ASP A O 1
ATOM 1131 N N . CYS A 1 155 ? -18.628 4.904 3.825 1.00 97.44 155 CYS A N 1
ATOM 1132 C CA . CYS A 1 155 ? -19.679 3.904 3.975 1.00 97.44 155 CYS A CA 1
ATOM 1133 C C . CYS A 1 155 ? -19.263 2.641 4.739 1.00 97.44 155 CYS A C 1
ATOM 1135 O O . CYS A 1 155 ? -20.083 1.733 4.899 1.00 97.44 155 CYS A O 1
ATOM 1137 N N . LEU A 1 156 ? -18.010 2.568 5.198 1.00 97.31 156 LEU A N 1
ATOM 1138 C CA . LEU A 1 156 ? -17.506 1.434 5.970 1.00 97.31 156 LEU A CA 1
ATOM 1139 C C . LEU A 1 156 ? -18.113 1.392 7.374 1.00 97.31 156 LEU A C 1
ATOM 1141 O O . LEU A 1 156 ? -18.643 2.383 7.874 1.00 97.31 156 LEU A O 1
ATOM 1145 N N . ALA A 1 157 ? -18.042 0.221 7.998 1.00 97.62 157 ALA A N 1
ATOM 1146 C CA . ALA A 1 157 ? -18.311 0.079 9.419 1.00 97.62 157 ALA A CA 1
ATOM 1147 C C . ALA A 1 157 ? -17.133 0.611 10.246 1.00 97.62 157 ALA A C 1
ATOM 1149 O O . ALA A 1 157 ? -15.983 0.588 9.806 1.00 97.62 157 ALA A O 1
ATOM 1150 N N . ASP A 1 158 ? -17.423 1.039 11.468 1.00 98.56 158 ASP A N 1
ATOM 1151 C CA . ASP A 1 158 ? -16.394 1.437 12.420 1.00 98.56 158 ASP A CA 1
ATOM 1152 C C . ASP A 1 158 ? -15.587 0.232 12.939 1.00 98.56 158 ASP A C 1
ATOM 1154 O O . ASP A 1 158 ? -15.993 -0.935 12.864 1.00 98.56 158 ASP A O 1
ATOM 1158 N N . GLY A 1 159 ? -14.421 0.532 13.505 1.00 98.62 159 GLY A N 1
ATOM 1159 C CA . GLY A 1 159 ? -13.555 -0.406 14.204 1.00 98.62 159 GLY A CA 1
ATOM 1160 C C . GLY A 1 159 ? -12.208 -0.606 13.519 1.00 98.62 159 GLY A C 1
ATOM 1161 O O . GLY A 1 159 ? -11.791 0.163 12.659 1.00 98.62 159 GLY A O 1
ATOM 1162 N N . GLN A 1 160 ? -11.511 -1.668 13.916 1.00 98.88 160 GLN A N 1
ATOM 1163 C CA . GLN A 1 160 ? -10.127 -1.887 13.505 1.00 98.88 160 GLN A CA 1
ATOM 1164 C C . GLN A 1 160 ? -9.989 -2.508 12.112 1.00 98.88 160 GLN A C 1
ATOM 1166 O O . GLN A 1 160 ? -10.745 -3.419 11.747 1.00 98.88 160 GLN A O 1
ATOM 1171 N N . TYR A 1 161 ? -8.995 -2.028 11.368 1.00 98.94 161 TYR A N 1
ATOM 1172 C CA . TYR A 1 161 ? -8.617 -2.485 10.038 1.00 98.94 161 TYR A CA 1
ATOM 1173 C C . TYR A 1 161 ? -7.092 -2.575 9.906 1.00 98.94 161 TYR A C 1
ATOM 1175 O O . TYR A 1 161 ? -6.348 -1.850 10.571 1.00 98.94 161 TYR A O 1
ATOM 1183 N N . LEU A 1 162 ? -6.635 -3.419 8.984 1.00 98.94 162 LEU A N 1
ATOM 1184 C CA . LEU A 1 162 ? -5.312 -3.287 8.381 1.00 98.94 162 LEU A CA 1
ATOM 1185 C C . LEU A 1 162 ? -5.436 -2.487 7.083 1.00 98.94 162 LEU A C 1
ATOM 1187 O O . LEU A 1 162 ? -6.296 -2.794 6.256 1.00 98.94 162 LEU A O 1
ATOM 1191 N N . LEU A 1 163 ? -4.572 -1.490 6.909 1.00 99.00 163 LEU A N 1
ATOM 1192 C CA . LEU A 1 163 ? -4.376 -0.754 5.661 1.00 99.00 163 LEU A CA 1
ATOM 1193 C C . LEU A 1 163 ? -3.074 -1.218 5.018 1.00 99.00 163 LEU A C 1
ATOM 1195 O O . LEU A 1 163 ? -1.999 -0.930 5.535 1.00 99.00 163 LEU A O 1
ATOM 1199 N N . ARG A 1 164 ? -3.179 -1.910 3.886 1.00 98.94 164 ARG A N 1
ATOM 1200 C CA . ARG A 1 164 ? -2.044 -2.341 3.067 1.00 98.94 164 ARG A CA 1
ATOM 1201 C C . ARG A 1 164 ? -1.845 -1.332 1.947 1.00 98.94 164 ARG A C 1
ATOM 1203 O O . ARG A 1 164 ? -2.686 -1.273 1.052 1.00 98.94 164 ARG A O 1
ATOM 1210 N N . ALA A 1 165 ? -0.765 -0.560 1.993 1.00 99.00 165 ALA A N 1
ATOM 1211 C CA . ALA A 1 165 ? -0.346 0.294 0.883 1.00 99.00 165 ALA A CA 1
ATOM 1212 C C . ALA A 1 165 ? 0.759 -0.417 0.097 1.00 99.00 165 ALA A C 1
ATOM 1214 O O . ALA A 1 165 ? 1.597 -1.089 0.693 1.00 99.00 165 ALA A O 1
ATOM 1215 N N . GLU A 1 166 ? 0.736 -0.300 -1.226 1.00 99.00 166 GLU A N 1
ATOM 1216 C CA . GLU A 1 166 ? 1.636 -1.020 -2.118 1.00 99.00 166 GLU A CA 1
ATOM 1217 C C . GLU A 1 166 ? 2.132 -0.135 -3.262 1.00 99.00 166 GLU A C 1
ATOM 1219 O O . GLU A 1 166 ? 1.356 0.598 -3.882 1.00 99.00 166 GLU A O 1
ATOM 1224 N N . MET A 1 167 ? 3.418 -0.271 -3.574 1.00 98.94 167 MET A N 1
ATOM 1225 C CA . MET A 1 167 ? 4.009 0.133 -4.845 1.00 98.94 167 MET A CA 1
ATOM 1226 C C . MET A 1 167 ? 4.539 -1.112 -5.551 1.00 98.94 167 MET A C 1
ATOM 1228 O O . MET A 1 167 ? 5.171 -1.967 -4.931 1.00 98.94 167 MET A O 1
ATOM 1232 N N . ILE A 1 168 ? 4.284 -1.224 -6.852 1.00 98.94 168 ILE A N 1
ATOM 1233 C CA . ILE A 1 168 ? 4.820 -2.312 -7.673 1.00 98.94 168 ILE A CA 1
ATOM 1234 C C . ILE A 1 168 ? 5.777 -1.697 -8.683 1.00 98.94 168 ILE A C 1
ATOM 1236 O O . ILE A 1 168 ? 5.378 -0.820 -9.442 1.00 98.94 168 ILE A O 1
ATOM 1240 N N . ALA A 1 169 ? 7.023 -2.158 -8.713 1.00 98.81 169 ALA A N 1
ATOM 1241 C CA . ALA A 1 169 ? 8.008 -1.757 -9.707 1.00 98.81 169 ALA A CA 1
ATOM 1242 C C . ALA A 1 169 ? 8.093 -2.803 -10.825 1.00 98.81 169 ALA A C 1
ATOM 1244 O O . ALA A 1 169 ? 8.245 -4.003 -10.578 1.00 98.81 169 ALA A O 1
ATOM 1245 N N . LEU A 1 170 ? 8.001 -2.337 -12.071 1.00 98.81 170 LEU A N 1
ATOM 1246 C CA . LEU A 1 170 ? 7.856 -3.179 -13.260 1.00 98.81 170 LEU A CA 1
ATOM 1247 C C . LEU A 1 170 ? 9.074 -3.144 -14.191 1.00 98.81 170 LEU A C 1
ATOM 1249 O O . LEU A 1 170 ? 9.030 -3.720 -15.275 1.00 98.81 170 LEU A O 1
ATOM 1253 N N . HIS A 1 171 ? 10.178 -2.511 -13.787 1.00 98.12 171 HIS A N 1
ATOM 1254 C CA . HIS A 1 171 ? 11.393 -2.426 -14.609 1.00 98.12 171 HIS A CA 1
ATOM 1255 C C . HIS A 1 171 ? 11.967 -3.813 -14.963 1.00 98.12 171 HIS A C 1
ATOM 1257 O O . HIS A 1 171 ? 12.469 -4.017 -16.065 1.00 98.12 171 HIS A O 1
ATOM 1263 N N . GLY A 1 172 ? 11.838 -4.794 -14.064 1.00 97.62 172 GLY A N 1
ATOM 1264 C CA . GLY A 1 172 ? 12.213 -6.191 -14.308 1.00 97.62 172 GLY A CA 1
ATOM 1265 C C . GLY A 1 172 ? 11.085 -7.072 -14.859 1.00 97.62 172 GLY A C 1
ATOM 1266 O O . GLY A 1 172 ? 11.323 -8.236 -15.177 1.00 97.62 172 GLY A O 1
ATOM 1267 N N . ALA A 1 173 ? 9.857 -6.558 -14.991 1.00 98.12 173 ALA A N 1
ATOM 1268 C CA . ALA A 1 173 ? 8.646 -7.362 -15.193 1.00 98.12 173 ALA A CA 1
ATOM 1269 C C . ALA A 1 173 ? 8.480 -7.957 -16.602 1.00 98.12 173 ALA A C 1
ATOM 1271 O O . ALA A 1 173 ? 7.509 -8.669 -16.850 1.00 98.12 173 ALA A O 1
ATOM 1272 N N . GLY A 1 174 ? 9.430 -7.734 -17.517 1.00 97.25 174 GLY A N 1
ATOM 1273 C CA . GLY A 1 174 ? 9.463 -8.419 -18.815 1.00 97.25 174 GLY A CA 1
ATOM 1274 C C . GLY A 1 174 ? 9.698 -9.934 -18.705 1.00 97.25 174 GLY A C 1
A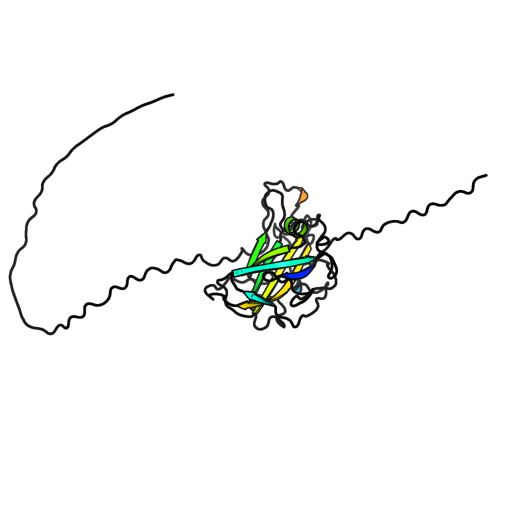TOM 1275 O O . GLY A 1 174 ? 9.482 -10.656 -19.676 1.00 97.25 174 GLY A O 1
ATOM 1276 N N . SER A 1 175 ? 10.103 -10.408 -17.523 1.00 96.44 175 SER A N 1
ATOM 1277 C CA . SER A 1 175 ? 10.356 -11.815 -17.209 1.00 96.44 175 SER A CA 1
ATOM 1278 C C . SER A 1 175 ? 9.497 -12.292 -16.028 1.00 96.44 175 SER A C 1
ATOM 1280 O O . SER A 1 175 ? 9.170 -11.497 -15.140 1.00 96.44 175 SER A O 1
ATOM 1282 N N . PRO A 1 176 ? 9.156 -13.595 -15.954 1.00 92.81 176 PRO A N 1
ATOM 1283 C CA . PRO A 1 176 ? 8.474 -14.165 -14.791 1.00 92.81 176 PRO A CA 1
ATOM 1284 C C . PRO A 1 176 ? 9.218 -13.867 -13.482 1.00 92.81 176 PRO A C 1
ATOM 1286 O O . PRO A 1 176 ? 10.442 -13.958 -13.438 1.00 92.81 176 PRO A O 1
ATOM 1289 N N . LYS A 1 177 ? 8.476 -13.532 -12.416 1.00 94.25 177 LYS A N 1
ATOM 1290 C CA . LYS A 1 177 ? 9.013 -13.097 -11.107 1.00 94.25 177 LYS A CA 1
ATOM 1291 C C . LYS A 1 177 ? 9.899 -11.840 -11.162 1.00 94.25 177 LYS A C 1
ATOM 1293 O O . LYS A 1 177 ? 10.633 -11.571 -10.219 1.00 94.25 177 LYS A O 1
ATOM 1298 N N . GLY A 1 178 ? 9.822 -11.068 -12.248 1.00 97.81 178 GLY A N 1
ATOM 1299 C CA . GLY A 1 178 ? 10.570 -9.824 -12.410 1.00 97.81 178 GLY A CA 1
ATOM 1300 C C . GLY A 1 178 ? 9.871 -8.573 -11.865 1.00 97.81 178 GLY A C 1
ATOM 1301 O O . GLY A 1 178 ? 10.540 -7.572 -11.621 1.00 97.81 178 GLY A O 1
ATOM 1302 N N . ALA A 1 179 ? 8.549 -8.613 -11.658 1.00 98.69 179 ALA A N 1
ATOM 1303 C CA . ALA A 1 179 ? 7.840 -7.564 -10.926 1.00 98.69 179 ALA A CA 1
ATOM 1304 C C . ALA A 1 179 ? 8.232 -7.593 -9.443 1.00 98.69 179 ALA A C 1
ATOM 1306 O O . ALA A 1 179 ? 8.300 -8.659 -8.829 1.00 98.69 179 ALA A O 1
ATOM 1307 N N . GLN A 1 180 ? 8.459 -6.413 -8.877 1.00 98.81 180 GLN A N 1
ATOM 1308 C CA . GLN A 1 180 ? 8.896 -6.225 -7.498 1.00 98.81 180 GLN A CA 1
ATOM 1309 C C . GLN A 1 180 ? 7.799 -5.514 -6.712 1.00 98.81 180 GLN A C 1
ATOM 1311 O O . GLN A 1 180 ? 7.387 -4.417 -7.085 1.00 98.81 180 GLN A O 1
ATOM 1316 N N . LEU A 1 181 ? 7.299 -6.150 -5.656 1.00 98.88 181 LEU A N 1
ATOM 1317 C CA . LEU A 1 181 ? 6.159 -5.672 -4.886 1.00 98.88 181 LEU A CA 1
ATOM 1318 C C . LEU A 1 181 ? 6.634 -5.207 -3.507 1.00 98.88 181 LEU A C 1
ATOM 1320 O O . LEU A 1 181 ? 7.217 -5.988 -2.754 1.00 98.88 181 LEU A O 1
ATOM 1324 N N . TYR A 1 182 ? 6.354 -3.950 -3.178 1.00 98.94 182 TYR A N 1
ATOM 1325 C CA . TYR A 1 182 ? 6.697 -3.311 -1.909 1.00 98.94 182 TYR A CA 1
ATOM 1326 C C . TYR A 1 182 ? 5.400 -2.987 -1.189 1.00 98.94 182 TYR A C 1
ATOM 1328 O O . TYR A 1 182 ? 4.588 -2.229 -1.718 1.00 98.94 182 TYR A O 1
ATOM 1336 N N . MET A 1 183 ? 5.163 -3.586 -0.024 1.00 98.94 183 MET A N 1
ATOM 1337 C CA . MET A 1 183 ? 3.952 -3.329 0.744 1.00 98.94 183 MET A CA 1
ATOM 1338 C C . MET A 1 183 ? 4.204 -3.410 2.238 1.00 98.94 183 MET A C 1
ATOM 1340 O O . MET A 1 183 ? 4.854 -4.332 2.710 1.00 98.94 183 MET A O 1
ATOM 1344 N N . GLU A 1 184 ? 3.563 -2.531 2.996 1.00 98.94 184 GLU A N 1
ATOM 1345 C CA . GLU A 1 184 ? 3.491 -2.619 4.452 1.00 98.94 184 GLU A CA 1
ATOM 1346 C C . GLU A 1 184 ? 2.040 -2.461 4.911 1.00 98.94 184 GLU A C 1
ATOM 1348 O O . GLU A 1 184 ? 1.185 -1.910 4.207 1.00 98.94 184 GLU A O 1
ATOM 1353 N N . CYS A 1 185 ? 1.761 -2.946 6.121 1.00 98.94 185 CYS A N 1
ATOM 1354 C CA . CYS A 1 185 ? 0.450 -2.831 6.745 1.00 98.94 185 CYS A CA 1
ATOM 1355 C C . CYS A 1 185 ? 0.474 -1.851 7.916 1.00 98.94 185 CYS A C 1
ATOM 1357 O O . CYS A 1 185 ? 1.196 -2.054 8.898 1.00 98.94 185 CYS A O 1
ATOM 1359 N N . ALA A 1 186 ? -0.375 -0.829 7.829 1.00 99.00 186 ALA A N 1
ATOM 1360 C CA . ALA A 1 186 ? -0.721 0.042 8.937 1.00 99.00 186 ALA A CA 1
ATOM 1361 C C . ALA A 1 186 ? -1.907 -0.521 9.730 1.00 99.00 186 ALA A C 1
ATOM 1363 O O . ALA A 1 186 ? -2.846 -1.090 9.170 1.00 99.00 186 ALA A O 1
ATOM 1364 N N . GLN A 1 187 ? -1.870 -0.327 11.040 1.00 98.94 187 GLN A N 1
ATOM 1365 C CA . GLN A 1 187 ? -2.888 -0.727 12.001 1.00 98.94 187 GLN A CA 1
ATOM 1366 C C . GLN A 1 187 ? -3.748 0.501 12.286 1.00 98.94 187 GLN A C 1
ATOM 1368 O O . GLN A 1 187 ? -3.267 1.464 12.888 1.00 98.94 187 GLN A O 1
ATOM 1373 N N . ILE A 1 188 ? -5.001 0.496 11.832 1.00 98.94 188 ILE A N 1
ATOM 1374 C CA . ILE A 1 188 ? -5.880 1.664 11.938 1.00 98.94 188 ILE A CA 1
ATOM 1375 C C . ILE A 1 188 ? -7.190 1.323 12.644 1.00 98.94 188 ILE A C 1
ATOM 1377 O O . ILE A 1 188 ? -7.683 0.198 12.564 1.00 98.94 188 ILE A O 1
ATOM 1381 N N . ASN A 1 189 ? -7.777 2.314 13.303 1.00 98.81 189 ASN A N 1
ATOM 1382 C CA . ASN A 1 189 ? -9.141 2.264 13.808 1.00 98.81 189 ASN A CA 1
ATOM 1383 C C . ASN A 1 189 ? -9.973 3.313 13.071 1.00 98.81 189 ASN A C 1
ATOM 1385 O O . ASN A 1 189 ? -9.714 4.512 13.175 1.00 98.81 189 ASN A O 1
ATOM 1389 N N . ILE A 1 190 ? -10.940 2.852 12.282 1.00 98.75 190 ILE A N 1
ATOM 1390 C CA . ILE A 1 190 ? -11.844 3.716 11.527 1.00 98.75 190 ILE A CA 1
ATOM 1391 C C . ILE A 1 190 ? -13.025 4.086 12.427 1.00 98.75 190 ILE A C 1
ATOM 1393 O O . ILE A 1 190 ? -13.613 3.221 13.074 1.00 98.75 190 ILE A O 1
ATOM 1397 N N . SER A 1 191 ? -13.379 5.370 12.454 1.00 98.50 191 SER A N 1
ATOM 1398 C CA . SER A 1 191 ? -14.567 5.871 13.154 1.00 98.50 191 SER A CA 1
ATOM 1399 C C . SER A 1 191 ? -15.384 6.840 12.302 1.00 98.50 191 SER A C 1
ATOM 1401 O O . SER A 1 191 ? -14.832 7.555 11.457 1.00 98.50 191 SER A O 1
ATOM 1403 N N . GLY A 1 192 ? -16.689 6.921 12.573 1.00 97.69 192 GLY A N 1
ATOM 1404 C CA . GLY A 1 192 ? -17.611 7.823 11.877 1.00 97.69 192 GLY A CA 1
ATOM 1405 C C . GLY A 1 192 ? -18.060 7.326 10.500 1.00 97.69 192 GLY A C 1
ATOM 1406 O O . GLY A 1 192 ? -18.537 8.125 9.696 1.00 97.69 192 GLY A O 1
ATOM 1407 N N . GLY A 1 193 ? -17.887 6.037 10.213 1.00 96.50 193 GLY A N 1
ATOM 1408 C CA . GLY A 1 193 ? -18.418 5.388 9.025 1.00 96.50 193 GLY A CA 1
ATOM 1409 C C . GLY A 1 193 ? -19.916 5.111 9.151 1.00 96.50 193 GLY A C 1
ATOM 1410 O O . GLY A 1 193 ? -20.446 4.890 10.239 1.00 96.50 193 GLY A O 1
ATOM 1411 N N . SER A 1 194 ? -20.633 5.127 8.027 1.00 95.81 194 SER A N 1
ATOM 1412 C CA . SER A 1 194 ? -22.091 4.922 8.038 1.00 95.81 194 SER A CA 1
ATOM 1413 C C . SER A 1 194 ? -22.528 3.455 8.112 1.00 95.81 194 SER A C 1
ATOM 1415 O O . SER A 1 194 ? -23.724 3.200 8.242 1.00 95.81 194 SER A O 1
ATOM 1417 N N . ALA A 1 195 ? -21.593 2.500 8.005 1.00 94.56 195 ALA A N 1
ATOM 1418 C CA . ALA A 1 195 ? -21.85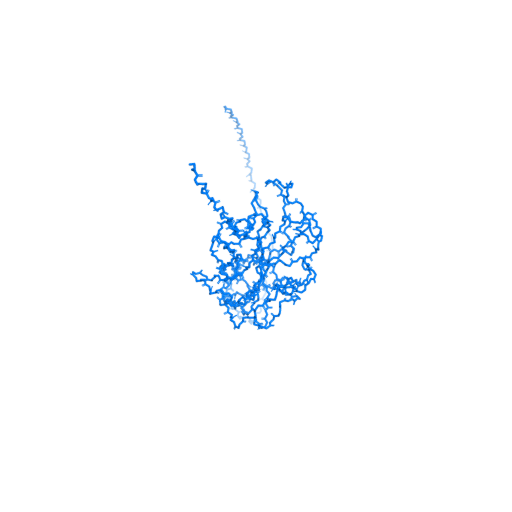5 1.056 7.989 1.00 94.56 195 ALA A CA 1
ATOM 1419 C C . ALA A 1 195 ? -22.880 0.599 6.926 1.00 94.56 195 ALA A C 1
ATOM 1421 O O . ALA A 1 195 ? -23.549 -0.421 7.086 1.00 94.56 195 ALA A O 1
ATOM 1422 N N . LYS A 1 196 ? -23.012 1.349 5.824 1.00 92.56 196 LYS A N 1
ATOM 1423 C CA . LYS A 1 196 ? -23.982 1.077 4.747 1.00 92.56 196 LYS A CA 1
ATOM 1424 C C . LYS A 1 196 ? -23.474 0.108 3.681 1.00 92.56 196 LYS A C 1
ATOM 1426 O O . LYS A 1 196 ? -24.253 -0.286 2.817 1.00 92.56 196 LYS A O 1
ATOM 1431 N N . ALA A 1 197 ? -22.192 -0.252 3.702 1.00 89.44 197 ALA A N 1
ATOM 1432 C CA . ALA A 1 197 ? -21.597 -1.127 2.702 1.00 89.44 197 ALA A CA 1
ATOM 1433 C C . ALA A 1 197 ? -20.923 -2.359 3.313 1.00 89.44 197 ALA A C 1
ATOM 1435 O O . ALA A 1 197 ? -20.295 -2.295 4.368 1.00 89.44 197 ALA A O 1
ATOM 1436 N N . SER A 1 198 ? -21.001 -3.469 2.578 1.00 90.81 198 SER A N 1
ATOM 1437 C CA . SER A 1 198 ? -20.227 -4.686 2.813 1.00 90.81 198 SER A CA 1
ATOM 1438 C C . SER A 1 198 ? -19.423 -4.981 1.541 1.00 90.81 198 SER A C 1
ATOM 1440 O O . SER A 1 198 ? -19.994 -5.478 0.569 1.00 90.81 198 SER A O 1
ATOM 1442 N N . PRO A 1 199 ? -18.138 -4.578 1.473 1.00 94.69 199 PRO A N 1
ATOM 1443 C CA . PRO A 1 199 ? -17.314 -4.804 0.291 1.00 94.69 199 PRO A CA 1
ATOM 1444 C C . PRO A 1 199 ? -17.188 -6.296 -0.025 1.00 94.69 199 PRO A C 1
ATOM 1446 O O . PRO A 1 199 ? -17.016 -7.112 0.881 1.00 94.69 199 PRO A O 1
ATOM 1449 N N . ALA A 1 200 ? -17.189 -6.655 -1.311 1.00 97.31 200 ALA A N 1
ATOM 1450 C CA . ALA A 1 200 ? -16.686 -7.962 -1.718 1.00 97.31 200 ALA A CA 1
ATOM 1451 C C . ALA A 1 200 ? -15.206 -8.059 -1.324 1.00 97.31 200 ALA A C 1
ATOM 1453 O O . ALA A 1 200 ? -14.435 -7.130 -1.580 1.00 97.31 200 ALA A O 1
ATOM 1454 N N . THR A 1 201 ? -14.822 -9.166 -0.692 1.00 98.50 201 THR A N 1
ATOM 1455 C CA . THR A 1 201 ? -13.462 -9.353 -0.184 1.00 98.50 201 THR A CA 1
ATOM 1456 C C . THR A 1 201 ? -12.752 -10.514 -0.860 1.00 98.50 201 THR A C 1
ATOM 1458 O O . THR A 1 201 ? -13.374 -11.430 -1.394 1.00 98.50 201 THR A O 1
ATOM 1461 N N . TYR A 1 202 ? -11.42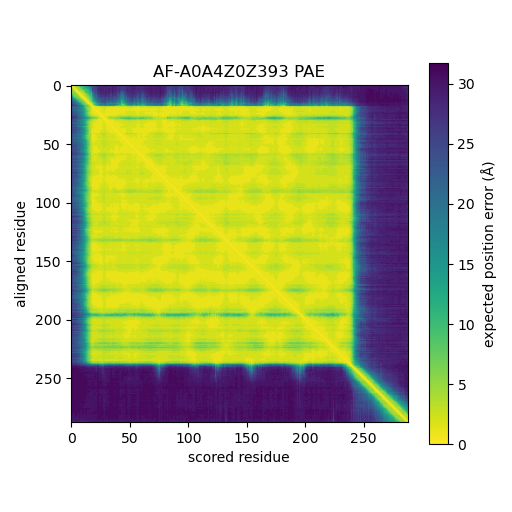6 -10.453 -0.828 1.00 98.81 202 TYR A N 1
ATOM 1462 C CA . TYR A 1 202 ? -10.524 -11.352 -1.529 1.00 98.81 202 TYR A CA 1
ATOM 1463 C C . TYR A 1 202 ? -9.374 -11.772 -0.609 1.00 98.81 202 TYR A C 1
ATOM 1465 O O . TYR A 1 202 ? -9.176 -11.198 0.468 1.00 98.81 202 TYR A O 1
ATOM 1473 N N . SER A 1 203 ? -8.617 -12.782 -1.036 1.00 98.81 203 SER A N 1
ATOM 1474 C CA . SER A 1 203 ? -7.482 -13.312 -0.280 1.00 98.81 203 SER A CA 1
ATOM 1475 C C . SER A 1 203 ? -6.150 -12.748 -0.753 1.00 98.81 203 SER A C 1
ATOM 1477 O O . SER A 1 203 ? -5.884 -12.700 -1.954 1.00 98.81 203 SER A O 1
ATOM 1479 N N . ILE A 1 204 ? -5.286 -12.387 0.196 1.00 98.88 204 ILE A N 1
ATOM 1480 C CA . ILE A 1 204 ? -3.867 -12.129 -0.066 1.00 98.88 204 ILE A CA 1
ATOM 1481 C C . ILE A 1 204 ? -3.055 -13.144 0.749 1.00 98.88 204 ILE A C 1
ATOM 1483 O O . ILE A 1 204 ? -3.138 -13.102 1.975 1.00 98.88 204 ILE A O 1
ATOM 1487 N N . PRO A 1 205 ? -2.300 -14.067 0.125 1.00 98.69 205 PRO A N 1
ATOM 1488 C CA . PRO A 1 205 ? -2.145 -14.269 -1.319 1.00 98.69 205 PRO A CA 1
ATOM 1489 C C . PRO A 1 205 ? -3.425 -14.785 -2.001 1.00 98.69 205 PRO A C 1
ATOM 1491 O O . PRO A 1 205 ? -4.325 -15.315 -1.348 1.00 98.69 205 PRO A O 1
ATOM 1494 N N . GLY A 1 206 ? -3.503 -14.612 -3.326 1.00 98.44 206 GLY A N 1
ATOM 1495 C CA . GLY A 1 206 ? -4.621 -15.079 -4.163 1.00 98.44 206 GLY A CA 1
ATOM 1496 C C . GLY A 1 206 ? -5.144 -14.051 -5.172 1.00 98.44 206 GLY A C 1
ATOM 1497 O O . GLY A 1 206 ? -5.526 -14.431 -6.276 1.00 98.44 206 GLY A O 1
ATOM 1498 N N . ILE A 1 207 ? -5.121 -12.758 -4.831 1.00 98.56 207 ILE A N 1
ATOM 1499 C CA . ILE A 1 207 ? -5.536 -11.674 -5.746 1.00 98.56 207 ILE A CA 1
ATOM 1500 C C . ILE A 1 207 ? -4.624 -11.498 -6.963 1.00 98.56 207 ILE A C 1
ATOM 1502 O O . ILE A 1 207 ? -5.071 -10.943 -7.962 1.00 98.56 207 ILE A O 1
ATOM 1506 N N . TYR A 1 208 ? -3.367 -11.931 -6.867 1.00 98.75 208 TYR A N 1
ATOM 1507 C CA . TYR A 1 208 ? -2.353 -11.782 -7.906 1.00 98.75 208 TYR A CA 1
ATOM 1508 C C . TYR A 1 208 ? -1.915 -13.148 -8.416 1.00 98.75 208 TYR A C 1
ATOM 1510 O O . TYR A 1 208 ? -1.740 -14.093 -7.640 1.00 98.75 208 TYR A O 1
ATOM 1518 N N . LYS A 1 209 ? -1.676 -13.230 -9.721 1.00 98.31 209 LYS A N 1
ATOM 1519 C CA . LYS A 1 209 ? -1.042 -14.371 -10.380 1.00 98.31 209 LYS A CA 1
ATOM 1520 C C . LYS A 1 209 ? 0.242 -13.915 -11.045 1.00 98.31 209 LYS A C 1
ATOM 1522 O O . LYS A 1 209 ? 0.334 -12.814 -11.577 1.00 98.31 209 LYS A O 1
ATOM 1527 N N . GLN A 1 210 ? 1.236 -14.798 -11.066 1.00 96.94 210 GLN A N 1
ATOM 1528 C CA . GLN A 1 210 ? 2.558 -14.465 -11.598 1.00 96.94 210 GLN A CA 1
ATOM 1529 C C . GLN A 1 210 ? 2.530 -14.044 -13.076 1.00 96.94 210 GLN A C 1
ATOM 1531 O O . GLN A 1 210 ? 3.431 -13.343 -13.529 1.00 96.94 210 GLN A O 1
ATOM 1536 N N . ASN A 1 211 ? 1.513 -14.497 -13.811 1.00 97.44 211 ASN A N 1
ATOM 1537 C CA . ASN A 1 211 ? 1.273 -14.219 -15.220 1.00 97.44 211 ASN A CA 1
ATOM 1538 C C . ASN A 1 211 ? 0.138 -13.209 -15.459 1.00 97.44 211 ASN A C 1
ATOM 1540 O O . ASN A 1 211 ? -0.332 -13.111 -16.593 1.00 97.44 211 ASN A O 1
ATOM 1544 N N . ASP A 1 212 ? -0.329 -12.489 -14.432 1.00 98.44 212 ASP A N 1
ATOM 1545 C CA . ASP A 1 212 ? -1.270 -11.391 -14.652 1.00 98.44 212 ASP A CA 1
ATOM 1546 C C . ASP A 1 212 ? -0.633 -10.359 -15.602 1.00 98.44 212 ASP A C 1
ATOM 1548 O O . ASP A 1 212 ? 0.554 -10.047 -15.461 1.00 98.44 212 ASP A O 1
ATOM 1552 N N . PRO A 1 213 ? -1.399 -9.774 -16.542 1.00 98.00 213 PRO A N 1
ATOM 1553 C CA . PRO A 1 213 ? -0.866 -8.833 -17.533 1.00 98.00 213 PRO A CA 1
ATOM 1554 C C . PRO A 1 213 ? -0.319 -7.540 -16.910 1.00 98.00 213 PRO A C 1
ATOM 1556 O O . PRO A 1 213 ? 0.382 -6.786 -17.574 1.00 98.00 213 PRO A O 1
ATOM 1559 N N . GLY A 1 214 ? -0.636 -7.272 -15.639 1.00 98.38 214 GLY A N 1
ATOM 1560 C CA . GLY A 1 214 ? -0.058 -6.176 -14.864 1.00 98.38 214 GLY A CA 1
ATOM 1561 C C . GLY A 1 214 ? 1.272 -6.505 -14.178 1.00 98.38 214 GLY A C 1
ATOM 1562 O O . GLY A 1 214 ? 1.917 -5.588 -13.673 1.00 98.38 214 GLY A O 1
ATOM 1563 N N . LEU A 1 215 ? 1.671 -7.783 -14.133 1.00 98.69 215 LEU A N 1
ATOM 1564 C CA . LEU A 1 215 ? 2.840 -8.292 -13.397 1.00 98.69 215 LEU A CA 1
ATOM 1565 C C . LEU A 1 215 ? 3.867 -9.006 -14.290 1.00 98.69 215 LEU A C 1
ATOM 1567 O O . LEU A 1 215 ? 5.041 -9.063 -13.931 1.00 98.69 215 LEU A O 1
ATOM 1571 N N . LEU A 1 216 ? 3.449 -9.529 -15.444 1.00 98.44 216 LEU A N 1
ATOM 1572 C CA . LEU A 1 216 ? 4.330 -9.992 -16.515 1.00 98.44 216 LEU A CA 1
ATOM 1573 C C . LEU A 1 216 ? 4.110 -9.096 -17.736 1.00 98.44 216 LEU A C 1
ATOM 1575 O O . LEU A 1 216 ? 3.199 -9.318 -18.534 1.00 98.44 216 LEU A O 1
ATOM 1579 N N . VAL A 1 217 ? 4.914 -8.041 -17.841 1.00 98.12 217 VAL A N 1
ATOM 1580 C CA . VAL A 1 217 ? 4.722 -6.952 -18.801 1.00 98.12 217 VAL A CA 1
ATOM 1581 C C . VAL A 1 217 ? 6.046 -6.288 -19.163 1.00 98.12 217 VAL A C 1
ATOM 1583 O O . VAL A 1 217 ? 6.873 -5.996 -18.304 1.00 98.12 217 VAL A O 1
ATOM 1586 N N . ASN A 1 218 ? 6.238 -5.999 -20.451 1.00 97.56 218 ASN A N 1
ATOM 1587 C CA . ASN A 1 218 ? 7.349 -5.174 -20.915 1.00 97.56 218 ASN A CA 1
ATOM 1588 C C . ASN A 1 218 ? 6.916 -3.704 -21.001 1.00 97.56 218 ASN A C 1
ATOM 1590 O O . ASN A 1 218 ? 6.246 -3.303 -21.954 1.00 97.56 218 ASN A O 1
ATOM 1594 N N . ILE A 1 219 ? 7.330 -2.897 -20.024 1.00 98.06 219 ILE A N 1
ATOM 1595 C CA . ILE A 1 219 ? 6.968 -1.475 -19.957 1.00 98.06 219 ILE A CA 1
ATOM 1596 C C . ILE A 1 219 ? 7.760 -0.589 -20.932 1.00 98.06 219 ILE A C 1
ATOM 1598 O O . ILE A 1 219 ? 7.325 0.515 -21.243 1.00 98.06 219 ILE A O 1
ATOM 1602 N N . TYR A 1 220 ? 8.899 -1.059 -21.453 1.00 97.12 220 TYR A N 1
ATOM 1603 C CA . TYR A 1 220 ? 9.787 -0.254 -22.305 1.00 97.12 220 TYR A CA 1
ATOM 1604 C C . TYR A 1 220 ? 9.252 -0.048 -23.728 1.00 97.12 220 TYR A C 1
ATOM 1606 O O . TYR A 1 220 ? 9.738 0.818 -24.450 1.00 97.12 220 TYR A O 1
ATOM 1614 N N . GLY A 1 221 ? 8.247 -0.832 -24.130 1.00 93.62 221 GLY A N 1
ATOM 1615 C CA . GLY A 1 221 ? 7.522 -0.656 -25.390 1.00 93.62 221 GLY A CA 1
ATOM 1616 C C . GLY A 1 221 ? 6.239 0.171 -25.265 1.00 93.62 221 GLY A C 1
ATOM 1617 O O . GLY A 1 221 ? 5.528 0.323 -26.258 1.00 93.62 221 GLY A O 1
ATOM 1618 N N . MET A 1 222 ? 5.899 0.662 -24.067 1.00 96.56 222 MET A N 1
ATOM 1619 C CA . MET A 1 222 ? 4.668 1.423 -23.854 1.00 96.56 222 MET A CA 1
ATOM 1620 C C . MET A 1 222 ? 4.790 2.844 -24.408 1.00 96.56 222 MET A C 1
ATOM 1622 O O . MET A 1 222 ? 5.804 3.520 -24.242 1.00 96.56 222 MET A O 1
ATOM 1626 N N . THR A 1 223 ? 3.718 3.314 -25.038 1.00 96.81 223 THR A N 1
ATOM 1627 C CA . THR A 1 223 ? 3.549 4.712 -25.448 1.00 96.81 223 THR A CA 1
ATOM 1628 C C . THR A 1 223 ? 2.616 5.417 -24.472 1.00 96.81 223 THR A C 1
ATOM 1630 O O . THR A 1 223 ? 1.916 4.763 -23.704 1.00 96.81 223 THR A O 1
ATOM 1633 N N . SER A 1 224 ? 2.520 6.746 -24.540 1.00 94.88 224 SER A N 1
ATOM 1634 C CA . SER A 1 224 ? 1.591 7.513 -23.695 1.00 94.88 224 SER A CA 1
ATOM 1635 C C . SER A 1 224 ? 0.119 7.102 -23.842 1.00 94.88 224 SER A C 1
ATOM 1637 O O . SER A 1 224 ? -0.664 7.374 -22.936 1.00 94.88 224 SER A O 1
ATOM 1639 N N . ALA A 1 225 ? -0.250 6.434 -24.942 1.00 94.62 225 ALA A N 1
ATOM 1640 C CA . ALA A 1 225 ? -1.590 5.909 -25.200 1.00 94.62 225 ALA A CA 1
ATOM 1641 C C . ALA A 1 225 ? -1.775 4.436 -24.779 1.00 94.62 225 ALA A C 1
ATOM 1643 O O . ALA A 1 225 ? -2.872 3.894 -24.911 1.00 94.62 225 ALA A O 1
ATOM 1644 N N . SER A 1 226 ? -0.721 3.759 -24.311 1.00 97.06 226 SER A N 1
ATOM 1645 C CA . SER A 1 226 ? -0.819 2.380 -23.834 1.00 97.06 226 SER A CA 1
ATOM 1646 C C . SER A 1 226 ? -1.727 2.279 -22.610 1.00 97.06 226 SER A C 1
ATOM 1648 O O . SER A 1 226 ? -1.710 3.135 -21.731 1.00 97.06 226 SER A O 1
ATOM 1650 N N . VAL A 1 227 ? -2.490 1.189 -22.531 1.00 96.06 227 VAL A N 1
ATOM 1651 C CA . VAL A 1 227 ? -3.335 0.874 -21.376 1.00 96.06 227 VAL A CA 1
ATOM 1652 C C . VAL A 1 227 ? -2.609 -0.137 -20.499 1.00 96.06 227 VAL A C 1
ATOM 1654 O O . VAL A 1 227 ? -2.162 -1.177 -20.980 1.00 96.06 227 VAL A O 1
ATOM 1657 N N . TYR A 1 228 ? -2.508 0.159 -19.207 1.00 98.44 228 TYR A N 1
ATOM 1658 C CA . TYR A 1 228 ? -1.991 -0.764 -18.203 1.00 98.44 228 TYR A CA 1
ATOM 1659 C C . TYR A 1 228 ? -3.144 -1.379 -17.407 1.00 98.44 228 TYR A C 1
ATOM 1661 O O . TYR A 1 228 ? -4.018 -0.661 -16.925 1.00 98.44 228 TYR A O 1
ATOM 1669 N N . THR A 1 229 ? -3.129 -2.703 -17.241 1.00 98.44 229 THR A N 1
ATOM 1670 C CA . THR A 1 229 ? -4.089 -3.403 -16.377 1.00 98.44 229 THR A CA 1
ATOM 1671 C C . THR A 1 229 ? -3.496 -3.535 -14.983 1.00 98.44 229 THR A C 1
ATOM 1673 O O . THR A 1 229 ? -2.567 -4.312 -14.776 1.00 98.44 229 THR A O 1
ATOM 1676 N N . ILE A 1 230 ? -4.035 -2.783 -14.026 1.00 98.81 230 ILE A N 1
ATOM 1677 C CA . ILE A 1 230 ? -3.619 -2.870 -12.624 1.00 98.81 230 ILE A CA 1
ATOM 1678 C C . ILE A 1 230 ? -4.049 -4.241 -12.072 1.00 98.81 230 ILE A C 1
ATOM 1680 O O . ILE A 1 230 ? -5.203 -4.630 -12.270 1.00 98.81 230 ILE A O 1
ATOM 1684 N N . PRO A 1 231 ? -3.161 -4.998 -11.401 1.00 98.75 231 PRO A N 1
ATOM 1685 C CA . PRO A 1 231 ? -3.495 -6.324 -10.893 1.00 98.75 231 PRO A CA 1
ATOM 1686 C C . PRO A 1 231 ? -4.486 -6.268 -9.718 1.00 98.75 231 PRO A C 1
ATOM 1688 O O . PRO A 1 231 ? -4.655 -5.244 -9.045 1.00 98.75 231 PRO A O 1
ATOM 1691 N N . GLY A 1 232 ? -5.122 -7.406 -9.435 1.00 98.56 232 GLY A N 1
ATOM 1692 C CA . GLY A 1 232 ? -6.082 -7.555 -8.340 1.00 98.56 232 GLY A CA 1
ATOM 1693 C C . GLY A 1 232 ? -7.513 -7.112 -8.680 1.00 98.56 232 GLY A C 1
ATOM 1694 O O . GLY A 1 232 ? -7.820 -6.782 -9.824 1.00 98.56 232 GLY A O 1
ATOM 1695 N N . PRO A 1 233 ? -8.420 -7.127 -7.687 1.00 98.44 233 PRO A N 1
ATOM 1696 C CA . PRO A 1 233 ? -9.833 -6.806 -7.886 1.00 98.44 233 PRO A CA 1
ATOM 1697 C C . PRO A 1 233 ? -10.050 -5.323 -8.207 1.00 98.44 233 PRO A C 1
ATOM 1699 O O . PRO A 1 233 ? -9.182 -4.492 -7.949 1.00 98.44 233 PRO A O 1
ATOM 1702 N N . SER A 1 234 ? -11.230 -4.971 -8.716 1.00 98.38 234 SER A N 1
ATOM 1703 C CA . SER A 1 234 ? -11.623 -3.571 -8.918 1.00 98.38 234 SER A CA 1
ATOM 1704 C C . SER A 1 234 ? -11.676 -2.789 -7.599 1.00 98.38 234 SER A C 1
ATOM 1706 O O . SER A 1 234 ? -11.932 -3.358 -6.534 1.00 98.38 234 SER A O 1
ATOM 1708 N N . VAL A 1 235 ? -11.468 -1.471 -7.677 1.00 98.38 235 VAL A N 1
ATOM 1709 C CA . VAL A 1 235 ? -11.618 -0.564 -6.530 1.00 98.38 235 VAL A CA 1
ATOM 1710 C C . VAL A 1 235 ? -13.050 -0.609 -6.001 1.00 98.38 235 VAL A C 1
ATOM 1712 O O . VAL A 1 235 ? -14.017 -0.466 -6.747 1.00 98.38 235 VAL A O 1
ATOM 1715 N N . PHE A 1 236 ? -13.182 -0.785 -4.691 1.00 98.19 236 PHE A N 1
ATOM 1716 C CA . PHE A 1 236 ? -14.440 -0.639 -3.983 1.00 98.19 236 PHE A CA 1
ATOM 1717 C C . PHE A 1 236 ? -14.871 0.831 -3.958 1.00 98.19 236 PHE A C 1
ATOM 1719 O O . PHE A 1 236 ? -14.108 1.716 -3.571 1.00 98.19 236 PHE A O 1
ATOM 1726 N N . THR A 1 237 ? -16.136 1.075 -4.284 1.00 95.12 237 THR A N 1
ATOM 1727 C CA . THR A 1 237 ? -16.767 2.392 -4.182 1.00 95.12 237 THR A CA 1
ATOM 1728 C C . THR A 1 237 ? -18.002 2.311 -3.301 1.00 95.12 237 THR A C 1
ATOM 1730 O O . THR A 1 237 ? -18.803 1.383 -3.432 1.00 95.12 237 THR A O 1
ATOM 1733 N N . CYS A 1 238 ? -18.209 3.314 -2.451 1.00 93.25 238 CYS A N 1
ATOM 1734 C CA . CYS A 1 238 ? -19.492 3.490 -1.783 1.00 93.25 238 CYS A CA 1
ATOM 1735 C C . CYS A 1 238 ? -20.587 3.695 -2.832 1.00 93.25 238 CYS A C 1
ATOM 1737 O O . CYS A 1 238 ? -20.406 4.476 -3.767 1.00 93.25 238 CYS A O 1
ATOM 1739 N N . ALA A 1 239 ? -21.717 2.998 -2.692 1.00 85.06 239 ALA A N 1
ATOM 1740 C CA . ALA A 1 239 ? -22.869 3.257 -3.544 1.00 85.06 239 ALA A CA 1
ATOM 1741 C C . ALA A 1 239 ? -23.247 4.738 -3.412 1.00 85.06 239 ALA A C 1
ATOM 1743 O O . ALA A 1 239 ? -23.363 5.247 -2.294 1.00 85.06 239 ALA A O 1
ATOM 1744 N N . ALA A 1 240 ? -23.431 5.425 -4.543 1.00 65.75 240 ALA A N 1
ATOM 1745 C CA . ALA A 1 240 ? -24.004 6.760 -4.531 1.00 65.75 240 ALA A CA 1
ATOM 1746 C C . ALA A 1 240 ? -25.346 6.656 -3.806 1.00 65.75 240 ALA A C 1
ATOM 1748 O O . ALA A 1 240 ? -26.218 5.892 -4.225 1.00 65.75 240 ALA A O 1
ATOM 1749 N N . GLY A 1 241 ? -25.477 7.348 -2.672 1.00 51.19 241 GLY A N 1
ATOM 1750 C CA . GLY A 1 241 ? -26.708 7.327 -1.903 1.00 51.19 241 GLY A CA 1
ATOM 1751 C C . GLY A 1 241 ? -27.853 7.701 -2.830 1.00 51.19 241 GLY A C 1
ATOM 1752 O O . GLY A 1 241 ? -27.910 8.829 -3.314 1.00 51.19 241 GLY A O 1
ATOM 1753 N N . SER A 1 242 ? -28.758 6.758 -3.096 1.00 36.19 242 SER A N 1
ATOM 1754 C CA . SER A 1 242 ? -30.087 7.117 -3.564 1.00 36.19 242 SER A CA 1
ATOM 1755 C C . SER A 1 242 ? -30.623 8.052 -2.491 1.00 36.19 242 SER A C 1
ATOM 1757 O O . SER A 1 242 ? -30.791 7.634 -1.341 1.00 36.19 242 SER A O 1
ATOM 1759 N N . GLY A 1 243 ? -30.734 9.340 -2.830 1.00 35.62 243 GLY A N 1
ATOM 1760 C CA . GLY A 1 243 ? -31.288 10.348 -1.942 1.00 35.62 243 GLY A CA 1
ATOM 1761 C C . GLY A 1 243 ? -32.555 9.782 -1.329 1.00 35.62 243 GLY A C 1
ATOM 1762 O O . GLY A 1 243 ? -33.320 9.117 -2.030 1.00 35.62 243 GLY A O 1
ATOM 1763 N N . ALA A 1 244 ? -32.703 9.965 -0.017 1.00 40.09 244 ALA A N 1
ATOM 1764 C CA . ALA A 1 244 ? -33.883 9.556 0.718 1.00 40.09 244 ALA A CA 1
ATOM 1765 C C . ALA A 1 244 ? -35.110 9.865 -0.141 1.00 40.09 244 ALA A C 1
ATOM 1767 O O . ALA A 1 244 ? -35.398 11.034 -0.409 1.00 40.09 244 ALA A O 1
ATOM 1768 N N . GLY A 1 245 ? -35.767 8.811 -0.635 1.00 34.75 245 GLY A N 1
ATOM 1769 C CA . GLY A 1 245 ? -37.073 8.945 -1.244 1.00 34.75 245 GLY A CA 1
ATOM 1770 C C . GLY A 1 245 ? -37.898 9.715 -0.234 1.00 34.75 245 GLY A C 1
ATOM 1771 O O . GLY A 1 245 ? -38.025 9.285 0.913 1.00 34.75 245 GLY A O 1
ATOM 1772 N N . GLN A 1 246 ? -38.337 10.903 -0.634 1.00 35.56 246 GLN A N 1
ATOM 1773 C CA . GLN A 1 246 ? -39.293 11.699 0.105 1.00 35.56 246 GLN A CA 1
ATOM 1774 C C . GLN A 1 246 ? -40.490 10.778 0.334 1.00 35.56 246 GLN A C 1
ATOM 1776 O O . GLN A 1 246 ? -41.291 10.544 -0.568 1.00 35.56 246 GLN A O 1
ATOM 1781 N N . ALA A 1 247 ? -40.559 10.178 1.520 1.00 38.00 247 ALA A N 1
ATOM 1782 C CA . ALA A 1 247 ? -41.759 9.527 1.985 1.00 38.00 247 ALA A CA 1
ATOM 1783 C C . ALA A 1 247 ? -42.773 10.657 2.132 1.00 38.00 247 ALA A C 1
ATOM 1785 O O . ALA A 1 247 ? -42.724 11.435 3.084 1.00 38.00 247 ALA A O 1
ATOM 1786 N N . THR A 1 248 ? -43.624 10.814 1.122 1.00 31.20 248 THR A N 1
ATOM 1787 C CA . THR A 1 248 ? -44.791 11.676 1.200 1.00 31.20 248 THR A CA 1
ATOM 1788 C C . THR A 1 248 ? -45.660 11.110 2.315 1.00 31.20 248 THR A C 1
ATOM 1790 O O . THR A 1 248 ? -46.308 10.078 2.163 1.00 31.20 248 THR A O 1
ATOM 1793 N N . THR A 1 249 ? -45.611 11.748 3.478 1.00 34.12 249 THR A N 1
ATOM 1794 C CA . THR A 1 249 ? -46.530 11.504 4.582 1.00 34.12 249 THR A CA 1
ATOM 1795 C C . THR A 1 249 ? -47.915 11.978 4.153 1.00 34.12 249 THR A C 1
ATOM 1797 O O . THR A 1 249 ? -48.235 13.159 4.266 1.00 34.12 249 THR A O 1
ATOM 1800 N N . THR A 1 250 ? -48.747 11.078 3.634 1.00 34.78 250 THR A N 1
ATOM 1801 C CA . THR A 1 250 ? -50.202 11.265 3.676 1.00 34.78 250 THR A CA 1
ATOM 1802 C C . THR A 1 250 ? -50.677 10.899 5.074 1.00 34.78 250 THR A C 1
ATOM 1804 O O . THR A 1 250 ? -50.741 9.722 5.429 1.00 34.78 250 THR A O 1
ATOM 1807 N N . GLU A 1 251 ? -50.950 11.924 5.877 1.00 35.19 251 GLU A N 1
ATOM 1808 C CA . GLU A 1 251 ? -51.538 11.791 7.203 1.00 35.19 251 GLU A CA 1
ATOM 1809 C C . GLU A 1 251 ? -53.068 11.616 7.122 1.00 35.19 251 GLU A C 1
ATOM 1811 O O . GLU A 1 251 ? -53.733 12.044 6.178 1.00 35.19 251 GLU A O 1
ATOM 1816 N N . ALA A 1 252 ? -53.575 10.911 8.128 1.00 38.19 252 ALA A N 1
ATOM 1817 C CA . ALA A 1 252 ? -54.866 10.257 8.282 1.00 38.19 252 ALA A CA 1
ATOM 1818 C C . ALA A 1 252 ? -56.145 11.090 8.056 1.00 38.19 252 ALA A C 1
ATOM 1820 O O . ALA A 1 252 ? -56.302 12.202 8.553 1.00 38.19 252 ALA A O 1
ATOM 1821 N N . GLY A 1 253 ? -57.156 10.428 7.481 1.00 30.36 253 GLY A N 1
ATOM 1822 C CA . GLY A 1 253 ? -58.572 10.754 7.663 1.00 30.36 253 GLY A CA 1
ATOM 1823 C C . GLY A 1 253 ? -59.306 9.590 8.333 1.00 30.36 253 GLY A C 1
ATOM 1824 O O . GLY A 1 253 ? -59.793 8.690 7.657 1.00 30.36 253 GLY A O 1
ATOM 1825 N N . SER A 1 254 ? -59.377 9.600 9.665 1.00 39.94 254 SER A N 1
ATOM 1826 C CA . SER A 1 254 ? -60.205 8.679 10.454 1.00 39.94 254 SER A CA 1
ATOM 1827 C C . SER A 1 254 ? -61.684 9.052 10.307 1.00 39.94 254 SER A C 1
ATOM 1829 O O . SER A 1 254 ? -62.083 10.153 10.692 1.00 39.94 254 SER A O 1
ATOM 1831 N N . ARG A 1 255 ? -62.515 8.148 9.771 1.00 36.62 255 ARG A N 1
ATOM 1832 C CA . ARG A 1 255 ? -63.977 8.206 9.924 1.00 36.62 255 ARG A CA 1
ATOM 1833 C C . ARG A 1 255 ? -64.534 6.829 10.273 1.00 36.62 255 ARG A C 1
ATOM 1835 O O . ARG A 1 255 ? -64.413 5.865 9.528 1.00 36.62 255 ARG A O 1
ATOM 1842 N N . ASN A 1 256 ? -65.126 6.801 11.459 1.00 40.62 256 ASN A N 1
ATOM 1843 C CA . ASN A 1 256 ? -65.836 5.710 12.103 1.00 40.62 256 ASN A CA 1
ATOM 1844 C C . ASN A 1 256 ? -67.130 5.407 11.320 1.00 40.62 256 ASN A C 1
ATOM 1846 O O . ASN A 1 256 ? -67.930 6.318 11.112 1.00 40.62 256 ASN A O 1
ATOM 1850 N N . GLY A 1 257 ? -67.339 4.161 10.887 1.00 33.28 257 GLY A N 1
ATOM 1851 C CA . GLY A 1 257 ? -68.539 3.737 10.159 1.00 33.28 257 GLY A CA 1
ATOM 1852 C C . GLY A 1 257 ? -69.264 2.604 10.883 1.00 33.28 257 GLY A C 1
ATOM 1853 O O . GLY A 1 257 ? -68.761 1.485 10.937 1.00 33.28 257 GLY A O 1
ATOM 1854 N N . ARG A 1 258 ? -70.454 2.893 11.422 1.00 37.59 258 ARG A N 1
ATOM 1855 C CA . ARG A 1 258 ? -71.482 1.903 11.777 1.00 37.59 258 ARG A CA 1
ATOM 1856 C C . ARG A 1 258 ? -72.777 2.256 11.030 1.00 37.59 258 ARG A C 1
ATOM 1858 O O . ARG A 1 258 ? -73.168 3.416 11.015 1.00 37.59 258 ARG A O 1
ATOM 1865 N N . ASN A 1 259 ? -73.339 1.219 10.408 1.00 38.69 259 ASN A N 1
ATOM 1866 C CA . ASN A 1 259 ? -74.555 1.077 9.590 1.00 38.69 259 ASN A CA 1
ATOM 1867 C C . ASN A 1 259 ? -75.721 2.037 9.868 1.00 38.69 259 ASN A C 1
ATOM 1869 O O . ASN A 1 259 ? -76.020 2.222 11.041 1.00 38.69 259 ASN A O 1
ATOM 1873 N N . VAL A 1 260 ? -76.442 2.451 8.806 1.00 35.84 260 VAL A N 1
ATOM 1874 C CA . VAL A 1 260 ? -77.917 2.350 8.623 1.00 35.84 260 VAL A CA 1
ATOM 1875 C C . VAL A 1 260 ? -78.278 2.495 7.114 1.00 35.84 260 VAL A C 1
ATOM 1877 O O . VAL A 1 260 ? -77.825 3.433 6.471 1.00 35.84 260 VAL A O 1
ATOM 1880 N N . GLU A 1 261 ? -79.017 1.496 6.606 1.00 34.62 261 GLU A N 1
ATOM 1881 C CA . GLU A 1 261 ? -80.089 1.409 5.569 1.00 34.62 261 GLU A CA 1
ATOM 1882 C C . GLU A 1 261 ? -80.130 2.299 4.288 1.00 34.62 261 GLU A C 1
ATOM 1884 O O . GLU A 1 261 ? -80.225 3.515 4.375 1.00 34.62 261 GLU A O 1
ATOM 1889 N N . ASP A 1 262 ? -80.112 1.615 3.120 1.00 36.88 262 ASP A N 1
ATOM 1890 C CA . ASP A 1 262 ? -81.097 1.551 1.990 1.00 36.88 262 ASP A CA 1
ATOM 1891 C C . ASP A 1 262 ? -81.765 2.827 1.384 1.00 36.88 262 ASP A C 1
ATOM 1893 O O . ASP A 1 262 ? -81.925 3.830 2.069 1.00 36.88 262 ASP A O 1
ATOM 1897 N N . PRO A 1 263 ? -82.390 2.767 0.181 1.00 63.91 263 PRO A N 1
ATOM 1898 C CA . PRO A 1 263 ? -81.879 2.518 -1.177 1.00 63.91 263 PRO A CA 1
ATOM 1899 C C . PRO A 1 263 ? -82.126 3.707 -2.151 1.00 63.91 263 PRO A C 1
ATOM 1901 O O . PRO A 1 263 ? -82.758 4.706 -1.822 1.00 63.91 263 PRO A O 1
ATOM 1904 N N . ASP A 1 264 ? -81.725 3.495 -3.410 1.00 36.09 264 ASP A N 1
ATOM 1905 C CA . ASP A 1 264 ? -82.499 3.814 -4.628 1.00 36.09 264 ASP A CA 1
ATOM 1906 C C . ASP A 1 264 ? -81.965 4.900 -5.593 1.00 36.09 264 ASP A C 1
ATOM 1908 O O . ASP A 1 264 ? -81.397 5.920 -5.209 1.00 36.09 264 ASP A O 1
ATOM 1912 N N . LEU A 1 265 ? -82.253 4.634 -6.878 1.00 36.22 265 LEU A N 1
ATOM 1913 C CA . LEU A 1 265 ? -82.254 5.504 -8.068 1.00 36.22 265 LEU A CA 1
ATOM 1914 C C . LEU A 1 265 ? -80.976 5.637 -8.931 1.00 36.22 265 LEU A C 1
ATOM 1916 O O . LEU A 1 265 ? -80.175 6.558 -8.823 1.00 36.22 265 LEU A O 1
ATOM 1920 N N . LEU A 1 266 ? -80.896 4.706 -9.893 1.00 36.25 266 LEU A N 1
ATOM 1921 C CA . LEU A 1 266 ? -81.042 4.937 -11.345 1.00 36.25 266 LEU A CA 1
ATOM 1922 C C . LEU A 1 266 ? -80.226 6.051 -12.049 1.00 36.25 266 LEU A C 1
ATOM 1924 O O . LEU A 1 266 ? -80.375 7.235 -11.777 1.00 36.25 266 LEU A O 1
ATOM 1928 N N . ALA A 1 267 ? -79.586 5.609 -13.145 1.00 35.72 267 ALA A N 1
ATOM 1929 C CA . ALA A 1 267 ? -79.471 6.252 -14.469 1.00 35.72 267 ALA A CA 1
ATOM 1930 C C . ALA A 1 267 ? -78.055 6.666 -14.939 1.00 35.72 267 ALA A C 1
ATOM 1932 O O . ALA A 1 267 ? -77.491 7.682 -14.549 1.00 35.72 267 ALA A O 1
ATOM 1933 N N . ALA A 1 268 ? -77.537 5.909 -15.914 1.00 39.16 268 ALA A N 1
ATOM 1934 C CA . ALA A 1 268 ? -76.784 6.463 -17.052 1.00 39.16 268 ALA A CA 1
ATOM 1935 C C . ALA A 1 268 ? -77.788 7.118 -18.045 1.00 39.16 268 ALA A C 1
ATOM 1937 O O . ALA A 1 268 ? -78.989 6.958 -17.817 1.00 39.16 268 ALA A O 1
ATOM 1938 N N . PRO A 1 269 ? -77.417 7.735 -19.196 1.00 61.53 269 PRO A N 1
ATOM 1939 C CA . PRO A 1 269 ? -76.097 8.008 -19.795 1.00 61.53 269 PRO A CA 1
ATOM 1940 C C . PRO A 1 269 ? -75.981 9.443 -20.399 1.00 61.53 269 PRO A C 1
ATOM 1942 O O . PRO A 1 269 ? -76.952 10.190 -20.421 1.00 61.53 269 PRO A O 1
ATOM 1945 N N . ARG A 1 270 ? -74.831 9.811 -20.992 1.00 39.31 270 ARG A N 1
ATOM 1946 C CA . ARG A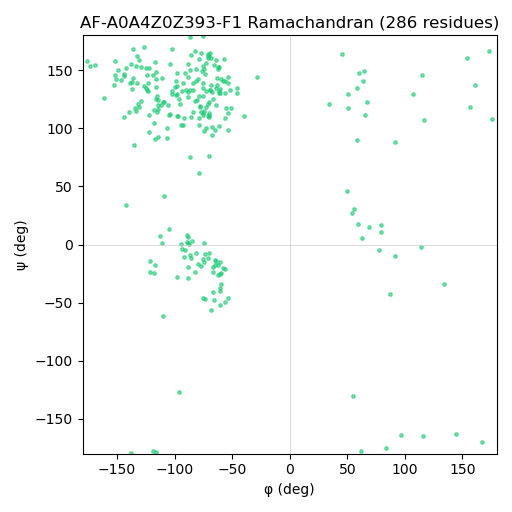 1 270 ? -74.698 10.346 -22.379 1.00 39.31 270 ARG A CA 1
ATOM 1947 C C . ARG A 1 270 ? -73.384 11.094 -22.610 1.00 39.31 270 ARG A C 1
ATOM 1949 O O . ARG A 1 270 ? -72.961 11.934 -21.830 1.00 39.31 270 ARG A O 1
ATOM 1956 N N . ALA A 1 271 ? -72.813 10.802 -23.773 1.00 44.81 271 ALA A N 1
ATOM 1957 C CA . ALA A 1 271 ? -71.769 11.556 -24.444 1.00 44.81 271 ALA A CA 1
ATOM 1958 C C . ALA A 1 271 ? -72.299 12.875 -25.037 1.00 44.81 271 ALA A C 1
ATOM 1960 O O . ALA A 1 271 ? -73.464 12.938 -25.437 1.00 44.81 271 ALA A O 1
ATOM 1961 N N . LEU A 1 272 ? -71.414 13.859 -25.238 1.00 37.56 272 LEU A N 1
ATOM 1962 C CA . LEU A 1 272 ? -71.478 14.722 -26.418 1.00 37.56 272 LEU A CA 1
ATOM 1963 C C . LEU A 1 272 ? -70.094 15.258 -26.829 1.00 37.56 272 LEU A C 1
ATOM 1965 O O . LEU A 1 272 ? -69.230 15.555 -26.013 1.00 37.56 272 LEU A O 1
ATOM 1969 N N . VAL A 1 273 ? -69.954 15.316 -28.147 1.00 42.28 273 VAL A N 1
ATOM 1970 C CA . VAL A 1 273 ? -68.834 15.642 -29.039 1.00 42.28 273 VAL A CA 1
ATOM 1971 C C . VAL A 1 273 ? -68.773 17.153 -29.323 1.00 42.28 273 VAL A C 1
ATOM 1973 O O . VAL A 1 273 ? -69.834 17.769 -29.306 1.00 42.28 273 VAL A O 1
ATOM 1976 N N . HIS A 1 274 ? -67.595 17.707 -29.672 1.00 35.41 274 HIS A N 1
ATOM 1977 C CA . HIS A 1 274 ? -67.320 18.677 -30.779 1.00 35.41 274 HIS A CA 1
ATOM 1978 C C . HIS A 1 274 ? -65.831 19.116 -30.714 1.00 35.41 274 HIS A C 1
ATOM 1980 O O . HIS A 1 274 ? -65.402 19.623 -29.686 1.00 35.41 274 HIS A O 1
ATOM 1986 N N . THR A 1 275 ? -64.910 18.709 -31.605 1.00 39.59 275 THR A N 1
ATOM 1987 C CA . THR A 1 275 ? -64.584 19.132 -33.002 1.00 39.59 275 THR A CA 1
ATOM 1988 C C . THR A 1 275 ? -64.047 20.558 -33.200 1.00 39.59 275 THR A C 1
ATOM 1990 O O . THR A 1 275 ? -64.815 21.508 -33.112 1.00 39.59 275 THR A O 1
ATOM 1993 N N . HIS A 1 276 ? -62.760 20.661 -33.581 1.00 36.62 276 HIS A N 1
ATOM 1994 C CA . HIS A 1 276 ? -62.161 21.319 -34.778 1.00 36.62 276 HIS A CA 1
ATOM 1995 C C . HIS A 1 276 ? -60.681 21.681 -34.482 1.00 36.62 276 HIS A C 1
ATOM 1997 O O . HIS A 1 276 ? -60.397 22.271 -33.451 1.00 36.62 276 HIS A O 1
ATOM 2003 N N . ALA A 1 277 ? -59.669 21.148 -35.192 1.00 42.47 277 ALA A N 1
ATOM 2004 C CA . ALA A 1 277 ? -59.168 21.516 -36.537 1.00 42.47 277 ALA A CA 1
ATOM 2005 C C . ALA A 1 277 ? -58.710 23.000 -36.595 1.00 42.47 277 ALA A C 1
ATOM 2007 O O . ALA A 1 277 ? -59.449 23.861 -36.155 1.00 42.47 277 ALA A O 1
ATOM 2008 N N . ASN A 1 278 ? -57.571 23.426 -37.155 1.00 42.25 278 ASN A N 1
ATOM 2009 C CA . ASN A 1 278 ? -56.688 22.835 -38.156 1.00 42.25 278 ASN A CA 1
ATOM 2010 C C . ASN A 1 278 ? -55.414 23.713 -38.317 1.00 42.25 278 ASN A C 1
ATOM 2012 O O . ASN A 1 278 ? -55.506 24.929 -38.219 1.00 42.25 278 ASN A O 1
ATOM 2016 N N . ASN A 1 279 ? -54.312 23.082 -38.738 1.00 41.62 279 ASN A N 1
ATOM 2017 C CA . ASN A 1 279 ? -53.362 23.510 -39.787 1.00 41.62 279 ASN A CA 1
ATOM 2018 C C . ASN A 1 279 ? -52.428 24.750 -39.681 1.00 41.62 279 ASN A C 1
ATOM 2020 O O . ASN A 1 279 ? -52.859 25.886 -39.824 1.00 41.62 279 ASN A O 1
ATOM 2024 N N . ARG A 1 280 ? -51.125 24.421 -39.821 1.00 45.22 280 ARG A N 1
ATOM 2025 C CA . ARG A 1 280 ? -50.204 24.666 -40.975 1.00 45.22 280 ARG A CA 1
ATOM 2026 C C . ARG A 1 280 ? -49.108 25.738 -40.877 1.00 45.22 280 ARG A C 1
ATOM 2028 O O . ARG A 1 280 ? -49.410 26.913 -40.770 1.00 45.22 280 ARG A O 1
ATOM 2035 N N . ARG A 1 281 ? -47.909 25.229 -41.241 1.00 45.62 281 ARG A N 1
ATOM 2036 C CA . ARG A 1 281 ? -46.841 25.751 -42.137 1.00 45.62 281 ARG A CA 1
ATOM 2037 C C . ARG A 1 281 ? -46.150 27.053 -41.722 1.00 45.62 281 ARG A C 1
ATOM 2039 O O . ARG A 1 281 ? -46.800 27.987 -41.298 1.00 45.62 281 ARG A O 1
ATOM 2046 N N . GLY A 1 282 ? -44.844 27.204 -41.899 1.00 40.75 282 GLY A N 1
ATOM 2047 C CA . GLY A 1 282 ? -43.842 26.399 -42.605 1.00 40.75 282 GLY A CA 1
ATOM 2048 C C . GLY A 1 282 ? -42.684 27.311 -43.032 1.00 40.75 282 GLY A C 1
ATOM 2049 O O . GLY A 1 282 ? -42.913 28.512 -43.117 1.00 40.75 282 GLY A O 1
ATOM 2050 N N . GLU A 1 283 ? -41.525 26.697 -43.323 1.00 45.44 283 GLU A N 1
ATOM 2051 C CA . GLU A 1 283 ? -40.487 27.152 -44.286 1.00 45.44 283 GLU A CA 1
ATOM 2052 C C . GLU A 1 283 ? -39.748 28.480 -43.972 1.00 45.44 283 GLU A C 1
ATOM 2054 O O . GLU A 1 283 ? -40.304 29.394 -43.388 1.00 45.44 283 GLU A O 1
ATOM 2059 N N . GLU A 1 284 ? -38.484 28.744 -44.317 1.00 46.62 284 GLU A N 1
ATOM 2060 C CA . GLU A 1 284 ? -37.320 28.034 -44.868 1.00 46.62 284 GLU A CA 1
ATOM 2061 C C . GLU A 1 284 ? -36.145 29.050 -44.896 1.00 46.62 284 GLU A C 1
ATOM 2063 O O . GLU A 1 284 ? -36.405 30.244 -44.999 1.00 46.62 284 GLU A O 1
ATOM 2068 N N . GLN A 1 285 ? -34.896 28.547 -44.919 1.00 44.19 285 GLN A N 1
ATOM 2069 C CA . GLN A 1 285 ? -33.679 29.104 -45.577 1.00 44.19 285 GLN A CA 1
ATOM 2070 C C . GLN A 1 285 ? -33.150 30.515 -45.174 1.00 44.19 285 GLN A C 1
ATOM 2072 O O . GLN A 1 285 ? -33.890 31.425 -44.850 1.00 44.19 285 GLN A O 1
ATOM 2077 N N . GLY A 1 286 ? -31.848 30.833 -45.193 1.00 40.09 286 GLY A N 1
ATOM 2078 C CA . GLY A 1 286 ? -30.645 30.133 -45.637 1.00 40.09 286 GLY A CA 1
ATOM 2079 C C . GLY A 1 286 ? -29.399 31.050 -45.591 1.00 40.09 286 GLY A C 1
ATOM 2080 O O . GLY A 1 286 ? -29.515 32.264 -45.467 1.00 40.09 286 GLY A O 1
ATOM 2081 N N . ALA A 1 287 ? -28.230 30.408 -45.709 1.00 50.31 287 ALA A N 1
ATOM 2082 C CA . ALA A 1 287 ? -26.930 30.848 -46.251 1.00 50.31 287 ALA A CA 1
ATOM 2083 C C . ALA A 1 287 ? -26.256 32.173 -45.807 1.00 50.31 287 ALA A C 1
ATOM 2085 O O . ALA A 1 287 ? -26.658 33.266 -46.206 1.00 50.31 287 ALA A O 1
ATOM 2086 N N . LYS A 1 288 ? -25.070 32.040 -45.192 1.00 47.09 288 LYS A N 1
ATOM 2087 C CA . LYS A 1 288 ? -23.762 32.361 -45.802 1.00 47.09 288 LYS A CA 1
ATOM 2088 C C . LYS A 1 288 ? -22.631 31.663 -45.053 1.00 47.09 288 LYS A C 1
ATOM 2090 O O . LYS A 1 288 ? -22.784 31.474 -43.829 1.00 47.09 288 LYS A O 1
#

Organism: NCBI:txid37992

InterPro domains:
  IPR005103 Auxiliary Activity family 9, catalytic domain [PF03443] (19-223)
  IPR005103 Auxiliary Activity family 9, catalytic domain [cd21175] (19-236)
  IPR049892 Auxiliary Activity family 9 [PTHR33353] (1-256)

pLDDT: mean 85.36, std 23.27, range [30.36, 99.0]

Secondary structure (DSSP, 8-state):
--PPP---------------EEEEEEETTEEPPTTTTB--BSS-PPB--TTSTHHHH-BTTBPBPP----EEEETTPEEEEEEESSTT--TT-SS-TT----EEEEEEE-S-TTT----EEEEEEEEEE-EETTEEHHHHHHHTTTEEEEEPPTTSPSEEEEEEEEEEE-TTTTSTT--EEEEEEEEEEEES---------EEETTS--TT-TTTS--GGG--TTPPP--SSSPPP-PPP------------------------------------------------

Nearest PDB structures (foldseek):
  5foh-assembly1_A  TM=9.892E-01  e=4.316E-39  Neurospora crassa OR74A
  4eir-assembly1_A  TM=9.769E-01  e=3.077E-35  Neurospora crassa OR74A
  4d7v-assembly1_A  TM=9.477E-01  e=2.878E-25  Neurospora crassa OR74A
  4d7v-assembly2_B  TM=9.315E-01  e=1.213E-24  Neurospora crassa OR74A
  9fdl-assembly3_C  TM=9.382E-01  e=2.156E-23  Thermothelomyces thermophilus ATCC 42464

Mean predicted aligned error: 11.67 Å

Solvent-accessible surface area (backbone atoms only — not comparable to full-atom values): 16650 Å² total; per-residue (Å²): 136,84,84,81,81,83,79,82,80,80,81,79,80,76,83,75,50,64,40,34,36,57,34,26,47,26,48,79,98,45,69,47,56,74,41,56,18,22,31,34,49,86,56,36,74,61,52,46,58,49,79,36,59,30,60,33,32,41,28,78,97,34,60,52,44,87,34,96,42,70,42,80,40,52,33,57,38,57,35,29,45,29,33,12,22,46,92,84,47,52,59,92,34,24,43,31,86,70,44,38,24,33,29,40,30,32,42,26,78,44,92,45,42,70,70,62,77,60,48,42,69,45,36,33,32,50,40,74,37,43,54,56,78,72,42,31,27,32,53,54,20,47,77,47,48,11,47,41,80,41,61,39,63,38,32,34,57,61,44,32,21,36,39,30,46,35,42,35,26,32,73,49,3,68,40,83,65,28,25,33,36,34,47,22,28,32,17,31,32,35,37,84,28,67,50,75,53,81,79,78,59,39,30,29,38,66,54,51,54,67,75,35,72,52,38,39,34,65,66,90,79,60,54,49,83,50,83,62,54,70,71,47,75,73,68,61,72,73,76,78,73,76,68,80,74,79,75,78,81,80,78,86,85,90,76,92,85,80,91,85,83,88,87,89,82,88,81,85,89,86,89,88,87,87,92,82,88,81,89,83,88,77,90,78,91,81,87,133

Radius of gyration: 31.58 Å; Cα contacts (8 Å, |Δi|>4): 610; chains: 1; bounding box: 146×49×66 Å

Sequence (288 aa):
MKYSSVVSVAAAISATSAHTIFAQLGVNSVTNPVSHGIRTPTYDGPIVDVTSNSLACNGAPNPTTPSDKIIEVKAGSTVNAIWRHTLTSGSNDVMDPSHLGPTIAYLKKVGDAKTDVGYGAGWFKIQEDGYNNGVWGTSKVINNAGIHAIKIPDCLADGQYLLRAEMIALHGAGSPKGAQLYMECAQINISGGSAKASPATYSIPGIYKQNDPGLLVNIYGMTSASVYTIPGPSVFTCAAGSGAGQATTTEAGSRNGRNVEDPDLLAAPRALVHTHANNRRGEEQGAK